Protein AF-A0A0F9FYT5-F1 (afdb_monomer_lite)

Foldseek 3Di:
DDDDPQDALVVVVVCVVVVNDDQDPPLVVLVVVLVVQVVVQDPPDDPLLNCLLSCLSVLVVLCVVVVHDDDDDPPPDDDDDDQDPSLLVSLVVVCPDPQHVALQSSQVVCQVDVSNCVSSVHPHGDHRVSSVVSDVVCDPVNVVSSLVSSVVVCVSSSVADDPRPPPSDPCDVVVVVVVVCVVPPFDFPLVLLLVLLVQQDLVQLLVQWPDDPPPDDDQPDGPQLLLLLVCQCPLLPPPDSQSSQVSCVVPVSSSVSSPNNPDGDDPVSSVVVCVRGDHPCVSCVVRVVSSVVVQVPDPPADPVCSNCSGRDDD

pLDDT: mean 78.76, std 16.84, range [28.2, 95.38]

Structure (mmCIF, N/CA/C/O backbone):
data_AF-A0A0F9FYT5-F1
#
_entry.id   AF-A0A0F9FYT5-F1
#
loop_
_atom_site.group_PDB
_atom_site.id
_atom_site.type_symbol
_atom_site.label_atom_id
_atom_site.label_alt_id
_atom_site.label_comp_id
_atom_site.label_asym_id
_atom_site.label_entity_id
_atom_site.label_seq_id
_atom_site.pdbx_PDB_ins_code
_atom_site.Cartn_x
_atom_site.Cartn_y
_atom_site.Cartn_z
_atom_site.occupancy
_atom_site.B_iso_or_equiv
_atom_site.auth_seq_id
_atom_site.auth_comp_id
_atom_site.auth_asym_id
_atom_site.auth_atom_id
_atom_site.pdbx_PDB_model_num
ATOM 1 N N . MET A 1 1 ? -4.799 -11.984 35.864 1.00 32.03 1 MET A N 1
ATOM 2 C CA . MET A 1 1 ? -5.671 -10.997 35.195 1.00 32.03 1 MET A CA 1
ATOM 3 C C . MET A 1 1 ? -6.868 -11.774 34.669 1.00 32.03 1 MET A C 1
ATOM 5 O O . MET A 1 1 ? -6.659 -12.886 34.208 1.00 32.03 1 MET A O 1
ATOM 9 N N . ILE A 1 2 ? -8.087 -11.304 34.930 1.00 28.20 2 ILE A N 1
ATOM 10 C CA . ILE A 1 2 ? -9.324 -12.103 34.874 1.00 28.20 2 ILE A CA 1
ATOM 11 C C . ILE A 1 2 ? -9.550 -12.642 33.453 1.00 28.20 2 ILE A C 1
ATOM 13 O O . ILE A 1 2 ? -9.665 -11.862 32.515 1.00 28.20 2 ILE A O 1
ATOM 17 N N . TYR A 1 3 ? -9.599 -13.971 33.330 1.00 33.22 3 TYR A N 1
ATOM 18 C CA . TYR A 1 3 ? -9.981 -14.703 32.125 1.00 33.22 3 TYR A CA 1
ATOM 19 C C . TYR A 1 3 ? -11.452 -14.395 31.807 1.00 33.22 3 TYR A C 1
ATOM 21 O O . TYR A 1 3 ? -12.350 -14.972 32.418 1.00 33.22 3 TYR A O 1
ATOM 29 N N . GLN A 1 4 ? -11.710 -13.456 30.897 1.00 40.94 4 GLN A N 1
ATOM 30 C CA . GLN A 1 4 ? -13.006 -13.369 30.227 1.00 40.94 4 GLN A CA 1
ATOM 31 C C . GLN A 1 4 ? -13.009 -14.412 29.108 1.00 40.94 4 GLN A C 1
ATOM 33 O O . GLN A 1 4 ? -12.129 -14.400 28.253 1.00 40.94 4 GLN A O 1
ATOM 38 N N . GLU A 1 5 ? -13.973 -15.333 29.134 1.00 41.84 5 GLU A N 1
ATOM 39 C CA . GLU A 1 5 ? -14.222 -16.252 28.023 1.00 41.84 5 GLU A CA 1
ATOM 40 C C . GLU A 1 5 ? -14.399 -15.438 26.730 1.00 41.84 5 GLU A C 1
ATOM 42 O O . GLU A 1 5 ? -15.299 -14.602 26.617 1.00 41.84 5 GLU A O 1
ATOM 47 N N . PHE A 1 6 ? -13.475 -15.640 25.788 1.00 48.69 6 PHE A N 1
ATOM 48 C CA . PHE A 1 6 ? -13.339 -14.856 24.564 1.00 48.69 6 PHE A CA 1
ATOM 49 C C . PHE A 1 6 ? -14.555 -15.041 23.653 1.00 48.69 6 PHE A C 1
ATOM 51 O O . PHE A 1 6 ? -14.792 -16.123 23.111 1.00 48.69 6 PHE A O 1
ATOM 58 N N . LEU A 1 7 ? -15.317 -13.967 23.458 1.00 49.66 7 LEU A N 1
ATOM 59 C CA . LEU A 1 7 ? -16.492 -13.944 22.592 1.00 49.66 7 LEU A CA 1
ATOM 60 C C . LEU A 1 7 ? -16.149 -13.255 21.261 1.00 49.66 7 LEU A C 1
ATOM 62 O O . LEU A 1 7 ? -15.438 -12.251 21.273 1.00 49.66 7 LEU A O 1
ATOM 66 N N . PRO A 1 8 ? -16.646 -13.755 20.113 1.00 56.59 8 PRO A N 1
ATOM 67 C CA . PRO A 1 8 ? -16.508 -13.074 18.822 1.00 56.59 8 PRO A CA 1
ATOM 68 C C . PRO A 1 8 ? -17.034 -11.630 18.879 1.00 56.59 8 PRO A C 1
ATOM 70 O O . PRO A 1 8 ? -18.013 -11.387 19.579 1.00 56.59 8 PRO A O 1
ATOM 73 N N . TYR A 1 9 ? -16.456 -10.697 18.110 1.00 57.28 9 TYR A N 1
ATOM 74 C CA . TYR A 1 9 ? -16.830 -9.266 18.120 1.00 57.28 9 TYR A CA 1
ATOM 75 C C . TYR A 1 9 ? -18.345 -9.007 18.014 1.00 57.28 9 TYR A C 1
ATOM 77 O O . TYR A 1 9 ? -18.889 -8.220 18.787 1.00 57.28 9 TYR A O 1
ATOM 85 N N . ASP A 1 10 ? -19.049 -9.718 17.1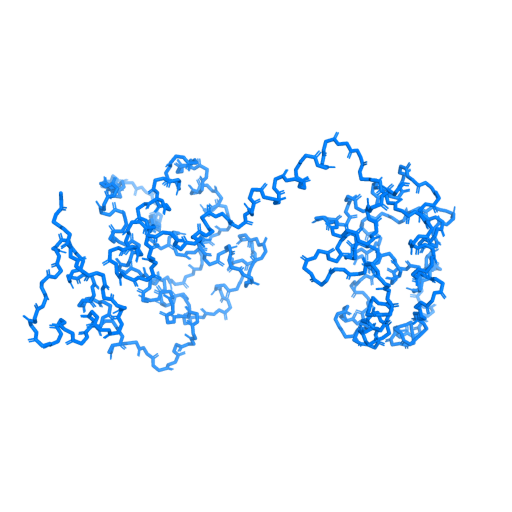28 1.00 56.25 10 ASP A N 1
ATOM 86 C CA . ASP A 1 10 ? -20.506 -9.584 16.984 1.00 56.25 10 ASP A CA 1
ATOM 87 C C . ASP A 1 10 ? -21.262 -10.058 18.241 1.00 56.25 10 ASP A C 1
ATOM 89 O O . ASP A 1 10 ? -22.258 -9.460 18.641 1.00 56.25 10 ASP A O 1
ATOM 93 N N . SER A 1 11 ? -20.749 -11.087 18.923 1.00 58.72 11 SER A N 1
ATOM 94 C CA . SER A 1 11 ? -21.291 -11.568 20.198 1.00 58.72 11 SER A CA 1
ATOM 95 C C . SER A 1 11 ? -20.934 -10.645 21.368 1.00 58.72 11 SER A C 1
ATOM 97 O O . SER A 1 11 ? -21.731 -10.517 22.294 1.00 58.72 11 SER A O 1
ATOM 99 N N . LEU A 1 12 ? -19.772 -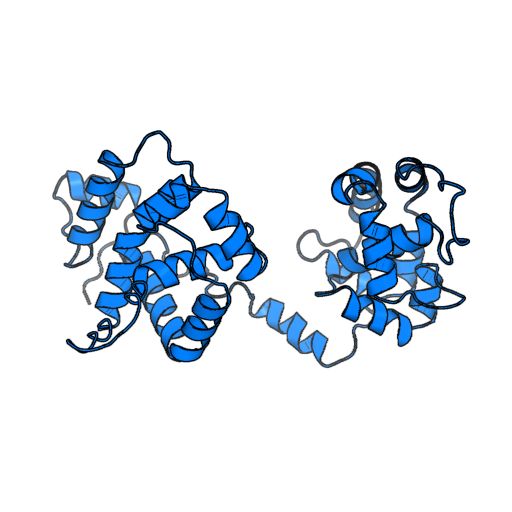9.988 21.324 1.00 60.41 12 LEU A N 1
ATOM 100 C CA . LEU A 1 12 ? -19.370 -8.937 22.261 1.00 60.41 12 LEU A CA 1
ATOM 101 C C . LEU A 1 12 ? -20.301 -7.727 22.153 1.00 60.41 12 LEU A C 1
ATOM 103 O O . LEU A 1 12 ? -20.812 -7.267 23.170 1.00 60.41 12 LEU A O 1
ATOM 107 N N . LEU A 1 13 ? -20.568 -7.253 20.932 1.00 60.28 13 LEU A N 1
ATOM 108 C CA . LEU A 1 13 ? -21.503 -6.155 20.681 1.00 60.28 13 LEU A CA 1
ATOM 109 C C . LEU A 1 13 ? -22.916 -6.493 21.163 1.00 60.28 13 LEU A C 1
ATOM 111 O O . LEU A 1 13 ? -23.514 -5.695 21.879 1.00 60.28 13 LEU A O 1
ATOM 115 N N . GLN A 1 14 ? -23.419 -7.686 20.836 1.00 62.53 14 GLN A N 1
ATOM 116 C CA . GLN A 1 14 ? -24.746 -8.122 21.269 1.00 62.53 14 GLN A CA 1
ATOM 117 C C . GLN A 1 14 ? -24.852 -8.202 22.803 1.00 62.53 14 GLN A C 1
ATOM 119 O O . GLN A 1 14 ? -25.782 -7.658 23.392 1.00 62.53 14 GLN A O 1
ATOM 124 N N . LYS A 1 15 ? -23.853 -8.786 23.473 1.00 61.19 15 LYS A N 1
ATOM 125 C CA . LYS A 1 15 ? -23.829 -8.882 24.941 1.00 61.19 15 LYS A CA 1
ATOM 126 C C . LYS A 1 15 ? -23.596 -7.543 25.643 1.00 61.19 15 LYS A C 1
ATOM 128 O O . LYS A 1 15 ? -24.042 -7.368 26.774 1.00 61.19 15 LYS A O 1
ATOM 133 N N . MET A 1 16 ? -22.919 -6.590 24.999 1.00 59.94 16 MET A N 1
ATOM 134 C CA . MET A 1 16 ? -22.846 -5.206 25.481 1.00 59.94 16 MET A CA 1
ATOM 135 C C . MET A 1 16 ? -24.208 -4.511 25.386 1.00 59.94 16 MET A C 1
ATOM 137 O O . MET A 1 16 ? -24.617 -3.856 26.340 1.00 59.94 16 MET A O 1
ATOM 141 N N . GLU A 1 17 ? -24.926 -4.667 24.268 1.00 62.72 17 GLU A N 1
ATOM 142 C CA . GLU A 1 17 ? -26.283 -4.123 24.100 1.00 62.72 17 GLU A CA 1
ATOM 143 C C . GLU A 1 17 ? -27.275 -4.724 25.115 1.00 62.72 17 GLU A C 1
ATOM 145 O O . GLU A 1 17 ? -28.165 -4.024 25.602 1.00 62.72 17 GLU A O 1
ATOM 150 N N . GLU A 1 18 ? -27.074 -5.987 25.499 1.00 67.00 18 GLU A N 1
ATOM 151 C CA . GLU A 1 18 ? -27.853 -6.710 26.513 1.00 67.00 18 GLU A CA 1
ATOM 152 C C . GLU A 1 18 ? -27.396 -6.424 27.972 1.00 67.00 18 GLU A C 1
ATOM 154 O O . GLU A 1 18 ? -28.018 -6.907 28.917 1.00 67.00 18 GLU A O 1
ATOM 159 N N . ASN A 1 19 ? -26.368 -5.581 28.192 1.00 58.69 19 ASN A N 1
ATOM 160 C CA . ASN A 1 19 ? -25.713 -5.293 29.490 1.00 58.69 19 ASN A CA 1
ATOM 161 C C . ASN A 1 19 ? -25.094 -6.517 30.209 1.00 58.69 19 ASN A C 1
ATOM 163 O O . ASN A 1 19 ? -24.828 -6.462 31.413 1.00 58.69 19 ASN A O 1
ATOM 167 N N . GLU A 1 20 ? -24.838 -7.615 29.500 1.00 51.06 20 GLU A N 1
ATOM 168 C CA . GLU A 1 20 ? -24.316 -8.861 30.077 1.00 51.06 20 GLU A CA 1
ATOM 169 C C . GLU A 1 20 ? -22.792 -8.838 30.291 1.00 51.06 20 GLU A C 1
ATOM 171 O O . GLU A 1 20 ? -22.263 -9.609 31.094 1.00 51.06 20 GLU A O 1
ATOM 176 N N . ILE A 1 21 ? -22.067 -7.941 29.608 1.00 54.00 21 ILE A N 1
ATOM 177 C CA . ILE A 1 21 ? -20.611 -7.769 29.734 1.00 54.00 21 ILE A CA 1
ATOM 178 C C . ILE A 1 21 ? -20.271 -6.279 29.827 1.00 54.00 21 ILE A C 1
ATOM 180 O O . ILE A 1 21 ? -20.669 -5.491 28.974 1.00 54.00 21 ILE A O 1
ATOM 184 N N . LYS A 1 22 ? -19.470 -5.898 30.831 1.00 58.56 22 LYS A N 1
ATOM 185 C CA . LYS A 1 22 ? -18.826 -4.577 30.905 1.00 58.56 22 LYS A CA 1
ATOM 186 C C . LYS A 1 22 ? -17.394 -4.687 30.399 1.00 58.56 22 LYS A C 1
ATOM 188 O O . LYS A 1 22 ? -16.566 -5.333 31.044 1.00 58.56 22 LYS A O 1
ATOM 193 N N . LEU A 1 23 ? -17.100 -4.067 29.258 1.00 63.72 23 LEU A N 1
ATOM 194 C CA . LEU A 1 23 ? -15.715 -3.871 28.831 1.00 63.72 23 LEU A CA 1
ATOM 195 C C . LEU A 1 23 ? -15.034 -2.856 29.761 1.00 63.72 23 LEU A C 1
ATOM 197 O O . LEU A 1 23 ? -15.682 -1.914 30.218 1.00 63.72 23 LEU A O 1
ATOM 201 N N . PRO A 1 24 ? -13.734 -3.006 30.054 1.00 70.69 24 PRO A N 1
ATOM 202 C CA . PRO A 1 24 ? -13.039 -2.036 30.884 1.00 70.69 24 PRO A CA 1
ATOM 203 C C . PRO A 1 24 ? -12.956 -0.679 30.173 1.00 70.69 24 PRO A C 1
ATOM 205 O O . PRO A 1 24 ? -12.737 -0.596 28.962 1.00 70.69 24 PRO A O 1
ATOM 208 N N . PHE A 1 25 ? -13.076 0.412 30.932 1.00 69.25 25 PHE A N 1
ATOM 209 C CA . PHE A 1 25 ? -12.655 1.726 30.447 1.00 69.25 25 PHE A CA 1
ATOM 210 C C . PHE A 1 25 ? -11.159 1.660 30.090 1.00 69.25 25 PHE A C 1
ATOM 212 O O . PHE A 1 25 ? -10.392 1.127 30.897 1.00 69.25 25 PHE A O 1
ATOM 219 N N . PRO A 1 26 ? -10.713 2.190 28.933 1.00 78.31 26 PRO A N 1
ATOM 220 C CA . PRO A 1 26 ? -11.422 3.058 27.969 1.00 78.31 26 PRO A CA 1
ATOM 221 C C . PRO A 1 26 ? -12.058 2.374 26.728 1.00 78.31 26 PRO A C 1
ATOM 223 O O . PRO A 1 26 ? -12.467 3.073 25.792 1.00 78.31 26 PRO A O 1
ATOM 226 N N . LEU A 1 27 ? -12.163 1.041 26.675 1.00 78.00 27 LEU A N 1
ATOM 227 C CA . LEU A 1 27 ? -12.676 0.312 25.498 1.00 78.00 27 LEU A CA 1
ATOM 228 C C . LEU A 1 27 ? -14.159 0.596 25.228 1.00 78.00 27 LEU A C 1
ATOM 230 O O . LEU A 1 27 ? -14.524 0.938 24.102 1.00 78.00 27 LEU A O 1
ATOM 234 N N . GLU A 1 28 ? -14.996 0.521 26.266 1.00 78.56 28 GLU A N 1
ATOM 235 C CA . GLU A 1 28 ? -16.442 0.785 26.181 1.00 78.56 28 GLU A CA 1
ATOM 236 C C . GLU A 1 28 ? -16.726 2.181 25.601 1.00 78.56 28 GLU A C 1
ATOM 238 O O . GLU A 1 28 ? -17.451 2.332 24.617 1.00 78.56 28 GLU A O 1
ATOM 243 N N . TYR A 1 29 ? -16.043 3.200 26.132 1.00 83.31 29 TYR A N 1
ATOM 244 C CA . TYR A 1 29 ? -16.144 4.581 25.655 1.00 83.31 29 TYR A CA 1
ATOM 245 C C . TYR A 1 29 ? -15.744 4.730 24.178 1.00 83.31 29 TYR A C 1
ATOM 247 O O . TYR A 1 29 ? -16.338 5.512 23.429 1.00 83.31 29 TYR A O 1
ATOM 255 N N . THR A 1 30 ? -14.746 3.966 23.734 1.00 85.69 30 THR A N 1
ATOM 256 C CA . THR A 1 30 ? -14.274 4.002 22.347 1.00 85.69 30 THR A CA 1
ATOM 257 C C . THR A 1 30 ? -15.301 3.394 21.394 1.00 85.69 30 THR A C 1
ATOM 259 O O . THR A 1 30 ? -15.592 4.000 20.360 1.00 85.69 30 THR A O 1
ATOM 262 N N . ILE A 1 31 ? -15.919 2.264 21.757 1.00 83.94 31 ILE A N 1
ATOM 263 C CA . ILE A 1 31 ? -17.009 1.651 20.977 1.00 83.94 31 ILE A CA 1
ATOM 264 C C . ILE A 1 31 ? -18.199 2.604 20.874 1.00 83.94 31 ILE A C 1
ATOM 266 O O . ILE A 1 31 ? -18.696 2.855 19.773 1.00 83.94 31 ILE A O 1
ATOM 270 N N . GLU A 1 32 ? -18.620 3.204 21.990 1.00 85.62 32 GLU A N 1
ATOM 271 C CA . GLU A 1 32 ? -19.708 4.181 21.972 1.00 85.62 32 GLU A CA 1
ATOM 272 C C . GLU A 1 32 ? -19.421 5.347 21.020 1.00 85.62 32 GLU A C 1
ATOM 274 O O . GLU A 1 32 ? -20.313 5.816 20.306 1.00 85.62 32 GLU A O 1
ATOM 279 N N . ASN A 1 33 ? -18.182 5.844 21.006 1.00 87.38 33 ASN A N 1
ATOM 280 C CA . ASN A 1 33 ? -17.780 6.922 20.109 1.00 87.38 33 ASN A CA 1
ATOM 281 C C . ASN A 1 33 ? -17.804 6.489 18.644 1.00 87.38 33 ASN A C 1
ATOM 283 O O . ASN A 1 33 ? -18.285 7.251 17.802 1.00 87.38 33 ASN A O 1
ATOM 287 N N . ILE A 1 34 ? -17.348 5.274 18.336 1.00 89.00 34 ILE A N 1
ATOM 288 C CA . ILE A 1 34 ? -17.423 4.700 16.987 1.00 89.00 34 ILE A CA 1
ATOM 289 C C . ILE A 1 34 ? -18.886 4.622 16.530 1.00 89.00 34 ILE A C 1
ATOM 291 O O . ILE A 1 34 ? -19.209 5.115 15.447 1.00 89.00 34 ILE A O 1
ATOM 295 N N . GLU A 1 35 ? -19.797 4.115 17.363 1.00 88.75 35 GLU A N 1
ATOM 296 C CA . GLU A 1 35 ? -21.226 4.022 17.033 1.00 88.75 35 GLU A CA 1
ATOM 297 C C . GLU A 1 35 ? -21.896 5.402 16.895 1.00 88.75 35 GLU A C 1
ATOM 299 O O . GLU A 1 35 ? -22.690 5.641 15.975 1.00 88.75 35 GLU A O 1
ATOM 304 N N . LYS A 1 36 ? -21.524 6.376 17.738 1.00 90.75 36 LYS A N 1
ATOM 305 C CA . LYS A 1 36 ? -21.960 7.779 17.597 1.00 90.75 36 LYS A CA 1
ATOM 306 C C . LYS A 1 36 ? -21.480 8.387 16.276 1.00 90.75 36 LYS A C 1
ATOM 308 O O . LYS A 1 36 ? -22.243 9.117 15.636 1.00 90.75 36 LYS A O 1
ATOM 313 N N . ILE A 1 37 ? -20.243 8.106 15.857 1.00 90.44 37 ILE A N 1
ATOM 314 C CA . ILE A 1 37 ? -19.692 8.578 14.580 1.00 90.44 37 ILE A CA 1
ATOM 315 C C . ILE A 1 37 ? -20.426 7.912 13.423 1.00 90.44 37 ILE A C 1
ATOM 317 O O . ILE A 1 37 ? -20.916 8.625 12.553 1.00 90.44 37 ILE A O 1
ATOM 321 N N . LYS A 1 38 ? -20.579 6.584 13.438 1.00 90.31 38 LYS A N 1
ATOM 322 C CA . LYS A 1 38 ? -21.260 5.788 12.404 1.00 90.31 38 LYS A CA 1
ATOM 323 C C . LYS A 1 38 ? -22.645 6.340 12.060 1.00 90.31 38 LYS A C 1
ATOM 325 O O . LYS A 1 38 ? -22.957 6.505 10.882 1.00 90.31 38 LYS A O 1
ATOM 330 N N . LYS A 1 39 ? -23.427 6.743 13.071 1.00 91.50 39 LYS A N 1
ATOM 331 C CA . LYS A 1 39 ? -24.753 7.381 12.909 1.00 91.50 39 LYS A CA 1
ATOM 332 C C . LYS A 1 39 ? -24.705 8.768 12.247 1.00 91.50 39 LYS A C 1
ATOM 334 O O . LYS A 1 39 ? -25.700 9.208 11.676 1.00 91.50 39 LYS A O 1
ATOM 339 N N . LYS A 1 40 ? -23.570 9.469 12.322 1.00 92.00 40 LYS A N 1
ATOM 340 C CA . LYS A 1 40 ? -23.360 10.836 11.807 1.00 92.00 40 LYS A CA 1
ATOM 341 C C . LYS A 1 40 ? -22.528 10.892 10.521 1.00 92.00 40 LYS A C 1
ATOM 343 O O . LYS A 1 40 ? -22.341 11.982 9.975 1.00 92.00 40 LYS A O 1
ATOM 348 N N . ILE A 1 41 ? -22.018 9.760 10.030 1.00 90.75 41 ILE A N 1
ATOM 349 C CA . ILE A 1 41 ? -21.222 9.714 8.798 1.00 90.75 41 ILE A CA 1
ATOM 350 C C . ILE A 1 41 ? -22.075 10.184 7.606 1.00 90.75 41 ILE A C 1
ATOM 352 O O . ILE A 1 41 ? -23.165 9.653 7.375 1.00 90.75 41 ILE A O 1
ATOM 356 N N . PRO A 1 42 ? -21.590 11.143 6.795 1.00 92.56 42 PRO A N 1
ATOM 357 C CA . PRO A 1 42 ? -22.299 11.569 5.595 1.00 92.56 42 PRO A CA 1
ATOM 358 C C . PRO A 1 42 ? -22.477 10.424 4.592 1.00 92.56 42 PRO A C 1
ATOM 360 O O . PRO A 1 42 ? -21.529 9.702 4.288 1.00 92.56 42 PRO A O 1
ATOM 363 N N . LYS A 1 43 ? -23.660 10.322 3.971 1.00 90.88 43 LYS A N 1
ATOM 364 C CA . LYS A 1 43 ? -23.923 9.333 2.904 1.00 90.88 43 LYS A CA 1
ATOM 365 C C . LYS A 1 43 ? -22.962 9.454 1.715 1.00 90.88 43 LYS A C 1
ATOM 367 O O . LYS A 1 43 ? -22.723 8.467 1.033 1.00 90.88 43 LYS A O 1
ATOM 372 N N . SER A 1 44 ? -22.401 10.645 1.491 1.00 91.94 44 SER A N 1
ATOM 373 C CA . SER A 1 44 ? -21.419 10.918 0.437 1.00 91.94 44 SER A CA 1
ATOM 374 C C . SER A 1 44 ? -20.033 10.319 0.699 1.00 91.94 44 SER A C 1
ATOM 376 O O . SER A 1 44 ? -19.174 10.405 -0.175 1.00 91.94 44 SER A O 1
ATOM 378 N N . TYR A 1 45 ? -19.773 9.777 1.893 1.00 93.56 45 TYR A N 1
ATOM 379 C CA . TYR A 1 45 ? -18.495 9.143 2.203 1.00 93.56 45 TYR A CA 1
ATOM 380 C C . TYR A 1 45 ? -18.434 7.759 1.562 1.00 93.56 45 TYR A C 1
ATOM 382 O O . TYR A 1 45 ? -19.251 6.885 1.872 1.00 93.56 45 TYR A O 1
ATOM 390 N N . ASP A 1 46 ? -17.430 7.576 0.706 1.00 90.44 46 ASP A N 1
ATOM 391 C CA . ASP A 1 46 ? -17.010 6.265 0.221 1.00 90.44 46 ASP A CA 1
ATOM 392 C C . ASP A 1 46 ? -16.359 5.436 1.342 1.00 90.44 46 ASP A C 1
ATOM 394 O O . ASP A 1 46 ? -16.192 5.894 2.477 1.00 90.44 46 ASP A O 1
ATOM 398 N N . ASN A 1 47 ? -15.990 4.195 1.025 1.00 88.88 47 ASN A N 1
ATOM 399 C CA . ASN A 1 47 ? -15.431 3.262 2.002 1.00 88.88 47 ASN A CA 1
ATOM 400 C C . ASN A 1 47 ? -14.156 3.798 2.667 1.00 88.88 47 ASN A C 1
ATOM 402 O O . ASN A 1 47 ? -13.988 3.630 3.870 1.00 88.88 47 ASN A O 1
ATOM 406 N N . ILE A 1 48 ? -13.294 4.501 1.929 1.00 89.62 48 ILE A N 1
ATOM 407 C CA . ILE A 1 48 ? -12.043 5.031 2.481 1.00 89.62 48 ILE A CA 1
ATOM 408 C C . ILE A 1 48 ? -12.321 6.198 3.427 1.00 89.62 48 ILE A C 1
ATOM 410 O O . ILE A 1 48 ? -11.804 6.220 4.541 1.00 89.62 48 ILE A O 1
ATOM 414 N N . ALA A 1 49 ? -13.192 7.134 3.047 1.00 91.56 49 ALA A N 1
ATOM 415 C CA . ALA A 1 49 ? -13.617 8.219 3.929 1.00 91.56 49 ALA A CA 1
ATOM 416 C C . ALA A 1 49 ? -14.282 7.695 5.213 1.00 91.56 49 ALA A C 1
ATOM 418 O O . ALA A 1 49 ? -14.067 8.253 6.290 1.00 91.56 49 ALA A O 1
ATOM 419 N N . ARG A 1 50 ? -15.072 6.618 5.111 1.00 91.62 50 ARG A N 1
ATOM 420 C CA . ARG A 1 50 ? -15.682 5.943 6.267 1.00 91.62 50 ARG A CA 1
ATOM 421 C C . ARG A 1 50 ? -14.632 5.336 7.185 1.00 91.62 50 ARG A C 1
ATOM 423 O O . ARG A 1 50 ? -14.676 5.609 8.379 1.00 91.62 50 ARG A O 1
ATOM 430 N N . ILE A 1 51 ? -13.682 4.583 6.629 1.00 90.94 51 ILE A N 1
ATOM 431 C CA . ILE A 1 51 ? -12.573 3.992 7.387 1.00 90.94 51 ILE A CA 1
ATOM 432 C C . ILE A 1 51 ? -11.800 5.093 8.117 1.00 90.94 51 ILE A C 1
ATOM 434 O O . ILE A 1 51 ? -11.684 5.044 9.333 1.00 90.94 51 ILE A O 1
ATOM 438 N N . LEU A 1 52 ? -11.378 6.155 7.422 1.00 93.00 52 LEU A N 1
ATOM 439 C CA . LEU A 1 52 ? -10.638 7.265 8.038 1.00 93.00 52 LEU A CA 1
ATOM 440 C C . LEU A 1 52 ? -11.403 7.930 9.196 1.00 93.00 52 LEU A C 1
ATOM 442 O O . LEU A 1 52 ? -10.790 8.323 10.189 1.00 93.00 52 LEU A O 1
ATOM 446 N N . ALA A 1 53 ? -12.728 8.060 9.082 1.00 94.00 53 ALA A N 1
ATOM 447 C CA . ALA A 1 53 ? -13.562 8.626 10.139 1.00 94.00 53 ALA A CA 1
ATOM 448 C C . ALA A 1 53 ? -13.714 7.680 11.343 1.00 94.00 53 ALA A C 1
ATOM 450 O O . ALA A 1 53 ? -13.633 8.134 12.483 1.00 94.00 53 ALA A O 1
ATOM 451 N N . LEU A 1 54 ? -13.920 6.382 11.097 1.00 92.44 54 LEU A N 1
ATOM 452 C CA . LEU A 1 54 ? -14.141 5.369 12.136 1.00 92.44 54 LEU A CA 1
ATOM 453 C C . LEU A 1 54 ? -12.847 4.920 12.823 1.00 92.44 54 LEU A C 1
ATOM 455 O O . LEU A 1 54 ? -12.885 4.527 13.982 1.00 92.44 54 LEU A O 1
ATOM 459 N N . SER A 1 55 ? -11.699 5.019 12.152 1.00 92.06 55 SER A N 1
ATOM 460 C CA . SER A 1 55 ? -10.397 4.699 12.742 1.00 92.06 55 SER A CA 1
ATOM 461 C C . SER A 1 55 ? -9.907 5.769 13.717 1.00 92.06 55 SER A C 1
ATOM 463 O O . SER A 1 55 ? -9.048 5.485 14.543 1.00 92.06 55 SER A O 1
ATOM 465 N N . ARG A 1 56 ? -10.427 7.003 13.657 1.00 94.06 56 ARG A N 1
ATOM 466 C CA . ARG A 1 56 ? -9.956 8.110 14.504 1.00 94.06 56 ARG A CA 1
ATOM 467 C C . ARG A 1 56 ? -10.044 7.808 16.016 1.00 94.06 56 ARG A C 1
ATOM 469 O O . ARG A 1 56 ? -9.004 7.946 16.656 1.00 94.06 56 ARG A O 1
ATOM 476 N N . PRO A 1 57 ? -11.184 7.352 16.578 1.00 92.44 57 PRO A N 1
ATOM 477 C CA . PRO A 1 57 ? -11.264 6.959 17.990 1.00 92.44 57 PRO A CA 1
ATOM 478 C C . PRO A 1 57 ? -10.290 5.841 18.372 1.00 92.44 57 PRO A C 1
ATOM 480 O O . PRO A 1 57 ? -9.776 5.830 19.482 1.00 92.44 57 PRO A O 1
ATOM 483 N N . VAL A 1 58 ? -10.004 4.919 17.447 1.00 92.12 58 VAL A N 1
ATOM 484 C CA . VAL A 1 58 ? -9.040 3.835 17.680 1.00 92.12 58 VAL A CA 1
ATOM 485 C C . VAL A 1 58 ? -7.625 4.399 17.792 1.00 92.12 58 VAL A C 1
ATOM 487 O O . VAL A 1 58 ? -6.907 4.070 18.727 1.00 92.12 58 VAL A O 1
ATOM 490 N N . VAL A 1 59 ? -7.228 5.302 16.888 1.00 94.25 59 VAL A N 1
ATOM 491 C CA . VAL A 1 59 ? -5.919 5.972 16.970 1.00 94.25 59 VAL A CA 1
ATOM 492 C C . VAL A 1 59 ? -5.800 6.802 18.250 1.00 94.25 59 VAL A C 1
ATOM 494 O O . VAL A 1 59 ? -4.748 6.789 18.881 1.00 94.25 59 VAL A O 1
ATOM 497 N N . GLU A 1 60 ? -6.862 7.510 18.636 1.00 93.31 60 GLU A N 1
ATOM 498 C CA . GLU A 1 60 ? -6.924 8.261 19.896 1.00 93.31 60 GLU A CA 1
ATOM 499 C C . GLU A 1 60 ? -6.712 7.348 21.106 1.00 93.31 60 GLU A C 1
ATOM 501 O O . GLU A 1 60 ? -5.909 7.670 21.979 1.00 93.31 60 GLU A O 1
ATOM 506 N N . LEU A 1 61 ? -7.365 6.186 21.118 1.00 92.62 61 LEU A N 1
ATOM 507 C CA . LEU A 1 61 ? -7.207 5.195 22.171 1.00 92.62 61 LEU A CA 1
ATOM 508 C C . LEU A 1 61 ? -5.783 4.623 22.227 1.00 92.62 61 LEU A C 1
ATOM 510 O O . LEU A 1 61 ? -5.206 4.553 23.307 1.00 92.62 61 LEU A O 1
ATOM 514 N N . VAL A 1 62 ? -5.193 4.254 21.087 1.00 93.50 62 VAL A N 1
ATOM 515 C CA . VAL A 1 62 ? -3.809 3.749 21.051 1.00 93.50 62 VAL A CA 1
ATOM 516 C C . VAL A 1 62 ? -2.845 4.786 21.625 1.00 93.50 62 VAL A C 1
ATOM 518 O O . VAL A 1 62 ? -2.028 4.460 22.480 1.00 93.50 62 VAL A O 1
ATOM 521 N N . LEU A 1 63 ? -2.964 6.050 21.209 1.00 93.88 63 LEU A N 1
ATOM 522 C CA . LEU A 1 63 ? -2.113 7.121 21.733 1.00 93.88 63 LEU A CA 1
ATOM 523 C C . LEU A 1 63 ? -2.326 7.347 23.232 1.00 93.88 63 LEU A C 1
ATOM 525 O O . LEU A 1 63 ? -1.355 7.573 23.947 1.00 93.88 63 LEU A O 1
ATOM 529 N N . PHE A 1 64 ? -3.565 7.242 23.714 1.00 91.81 64 PHE A N 1
ATOM 530 C CA . PHE A 1 64 ? -3.865 7.303 25.143 1.00 91.81 64 PHE A CA 1
ATOM 531 C C . PHE A 1 64 ? -3.190 6.161 25.919 1.00 91.81 64 PHE A C 1
ATOM 533 O O . PHE A 1 64 ? -2.572 6.411 26.949 1.00 91.81 64 PHE A O 1
ATOM 540 N N . LEU A 1 65 ? -3.244 4.925 25.410 1.00 90.38 65 LEU A N 1
ATOM 541 C CA . LEU A 1 65 ? -2.587 3.765 26.030 1.00 90.38 65 LEU A CA 1
ATOM 542 C C . LEU A 1 65 ? -1.057 3.861 26.022 1.00 90.38 65 LEU A C 1
ATOM 544 O O . LEU A 1 65 ? -0.399 3.315 26.901 1.00 90.38 65 LEU A O 1
ATOM 548 N N . MET A 1 66 ? -0.494 4.580 25.054 1.00 93.00 66 MET A N 1
ATOM 549 C CA . MET A 1 66 ? 0.934 4.896 25.007 1.00 93.00 66 MET A CA 1
ATOM 550 C C . MET A 1 66 ? 1.338 6.063 25.924 1.00 93.00 66 MET A C 1
ATOM 552 O O . MET A 1 66 ? 2.507 6.444 25.906 1.00 93.00 66 MET A O 1
ATOM 556 N N . ASP A 1 67 ? 0.397 6.673 26.658 1.00 90.94 67 ASP A N 1
ATOM 557 C CA . ASP A 1 67 ? 0.595 7.935 27.392 1.00 90.94 67 ASP A CA 1
ATOM 558 C C . ASP A 1 67 ? 1.175 9.052 26.496 1.00 90.94 67 ASP A C 1
ATOM 560 O O . ASP A 1 67 ? 1.997 9.879 26.897 1.00 90.94 67 ASP A O 1
ATOM 564 N N . TYR A 1 68 ? 0.777 9.058 25.218 1.00 91.88 68 TYR A N 1
ATOM 565 C CA . TYR A 1 68 ? 1.246 10.041 24.255 1.00 91.88 68 TYR A CA 1
ATOM 566 C C . TYR A 1 68 ? 0.449 11.340 24.371 1.00 91.88 68 TYR A C 1
ATOM 568 O O . TYR A 1 68 ? -0.745 11.394 24.063 1.00 91.88 68 TYR A O 1
ATOM 576 N N . HIS A 1 69 ? 1.155 12.421 24.698 1.00 86.88 69 HIS A N 1
ATOM 577 C CA . HIS A 1 69 ? 0.605 13.774 24.729 1.00 86.88 69 HIS A CA 1
ATOM 578 C C . HIS A 1 69 ? 1.112 14.587 23.539 1.00 86.88 69 HIS A C 1
ATOM 580 O O . HIS A 1 69 ? 2.314 14.654 23.268 1.00 86.88 69 HIS A O 1
ATOM 586 N N . GLU A 1 70 ? 0.191 15.224 22.812 1.00 85.56 70 GLU A N 1
ATOM 587 C CA . GLU A 1 70 ? 0.560 16.111 21.708 1.00 85.56 70 GLU A CA 1
ATOM 588 C C . GLU A 1 70 ? 1.369 17.298 22.263 1.00 85.56 70 GLU A C 1
ATOM 590 O O . GLU A 1 70 ? 0.920 17.946 23.211 1.00 85.56 70 GLU A O 1
ATOM 595 N N . PRO A 1 71 ? 2.535 17.633 21.680 1.00 80.94 71 PRO A N 1
ATOM 596 C CA . PRO A 1 71 ? 3.336 18.748 22.158 1.00 80.94 71 PRO A CA 1
ATOM 597 C C . PRO A 1 71 ? 2.540 20.052 22.128 1.00 80.94 71 PRO A C 1
ATOM 599 O O . PRO A 1 71 ? 2.065 20.479 21.067 1.00 80.94 71 PRO A O 1
ATOM 602 N N . GLU A 1 72 ? 2.438 20.716 23.279 1.00 78.19 72 GLU A N 1
ATOM 603 C CA . GLU A 1 72 ? 1.779 22.010 23.344 1.00 78.19 72 GLU A CA 1
ATOM 604 C C . GLU A 1 72 ? 2.516 23.029 22.480 1.00 78.19 72 GLU A C 1
ATOM 606 O O . GLU A 1 72 ? 3.743 23.187 22.503 1.00 78.19 72 GLU A O 1
ATOM 611 N N . ARG A 1 73 ? 1.736 23.750 21.681 1.00 74.25 73 ARG A N 1
ATOM 612 C CA . ARG A 1 73 ? 2.268 24.813 20.849 1.00 74.25 73 ARG A CA 1
ATOM 613 C C . ARG A 1 73 ? 2.542 26.038 21.735 1.00 74.25 73 ARG A C 1
ATOM 615 O O . ARG A 1 73 ? 1.607 26.518 22.369 1.00 74.25 73 ARG A O 1
ATOM 622 N N . PRO A 1 74 ? 3.758 26.624 21.715 1.00 76.25 74 PRO A N 1
ATOM 623 C CA . PRO A 1 74 ? 4.045 27.816 22.503 1.00 76.25 74 PRO A CA 1
ATOM 624 C C . PRO A 1 74 ? 3.069 28.950 22.149 1.00 76.25 74 PRO A C 1
ATOM 626 O O . PRO A 1 74 ? 2.857 29.177 20.945 1.00 76.25 74 PRO A O 1
ATOM 629 N N . PRO A 1 75 ? 2.545 29.707 23.135 1.00 71.38 75 PRO A N 1
ATOM 630 C CA . PRO A 1 75 ? 1.521 30.738 22.918 1.00 71.38 75 PRO A CA 1
ATOM 631 C C . PRO A 1 75 ? 1.895 31.763 21.838 1.00 71.38 75 PRO A C 1
ATOM 633 O O . PRO A 1 75 ? 1.048 32.221 21.078 1.00 71.38 75 PRO A O 1
ATOM 636 N N . ASN A 1 76 ? 3.192 32.062 21.711 1.00 78.00 76 ASN A N 1
ATOM 637 C CA . ASN A 1 76 ? 3.729 33.078 20.800 1.00 78.00 76 ASN A CA 1
ATOM 638 C C . ASN A 1 76 ? 4.356 32.508 19.518 1.00 78.00 76 ASN A C 1
ATOM 640 O O . ASN A 1 76 ? 5.037 33.221 18.776 1.00 78.00 76 ASN A O 1
ATOM 644 N N . SER A 1 77 ? 4.184 31.216 19.245 1.00 74.06 77 SER A N 1
ATOM 645 C CA . SER A 1 77 ? 4.789 30.604 18.063 1.00 74.06 77 SER A CA 1
ATOM 646 C C . SER A 1 77 ? 4.136 31.126 16.777 1.00 74.06 77 SER A C 1
ATOM 648 O O . SER A 1 77 ? 2.941 30.959 16.532 1.00 74.06 77 SER A O 1
ATOM 650 N N . ARG A 1 78 ? 4.933 31.741 15.900 1.00 66.81 78 ARG A N 1
ATOM 651 C CA . ARG A 1 78 ? 4.485 32.221 14.583 1.00 66.81 78 ARG A CA 1
ATOM 652 C C . ARG A 1 78 ? 4.464 31.058 13.583 1.00 66.81 78 ARG A C 1
ATOM 654 O O . ARG A 1 78 ? 5.415 30.288 13.518 1.00 66.81 78 ARG A O 1
ATOM 661 N N . GLY A 1 79 ? 3.386 30.918 12.807 1.00 67.00 79 GLY A N 1
ATOM 662 C CA . GLY A 1 79 ? 3.249 29.868 11.784 1.00 67.00 79 GLY A CA 1
ATOM 663 C C . GLY A 1 79 ? 1.864 29.222 11.731 1.00 67.00 79 GLY A C 1
ATOM 664 O O . GLY A 1 79 ? 0.991 29.507 12.556 1.00 67.00 79 GLY A O 1
ATOM 665 N N . ARG A 1 80 ? 1.646 28.334 10.756 1.00 66.62 80 ARG A N 1
ATOM 666 C CA . ARG A 1 80 ? 0.415 27.532 10.697 1.00 66.62 80 ARG A CA 1
ATOM 667 C C . ARG A 1 80 ? 0.392 26.527 11.858 1.00 66.62 80 ARG A C 1
ATOM 669 O O . ARG A 1 80 ? 1.452 25.988 12.171 1.00 66.62 80 ARG A O 1
ATOM 676 N N . PRO A 1 81 ? -0.775 26.276 12.483 1.00 71.69 81 PRO A N 1
ATOM 677 C CA . PRO A 1 81 ? -0.925 25.193 13.451 1.00 71.69 81 PRO A CA 1
ATOM 678 C C . PRO A 1 81 ? -0.379 23.885 12.895 1.00 71.69 81 PRO A C 1
ATOM 680 O O . PRO A 1 81 ? -0.546 23.598 11.706 1.00 71.69 81 PRO A O 1
ATOM 683 N N . GLY A 1 82 ? 0.297 23.126 13.759 1.00 78.62 82 GLY A N 1
ATOM 684 C CA . GLY A 1 82 ? 0.676 21.757 13.449 1.00 78.62 82 GLY A CA 1
ATOM 685 C C . GLY A 1 82 ? -0.567 20.942 13.100 1.00 78.62 82 GLY A C 1
ATOM 686 O O . GLY A 1 82 ? -1.669 21.234 13.562 1.00 78.62 82 GLY A O 1
ATOM 687 N N . ILE A 1 83 ? -0.394 19.945 12.239 1.00 89.38 83 ILE A N 1
ATOM 688 C CA . ILE A 1 83 ? -1.454 18.973 11.979 1.00 89.38 83 ILE A CA 1
ATOM 689 C C . ILE A 1 83 ? -1.437 17.984 13.151 1.00 89.38 83 ILE A C 1
ATOM 691 O O . ILE A 1 83 ? -0.343 17.513 13.468 1.00 89.38 83 ILE A O 1
ATOM 695 N N . PRO A 1 84 ? -2.593 17.664 13.766 1.00 91.94 84 PRO A N 1
ATOM 696 C CA . PRO A 1 84 ? -2.653 16.729 14.887 1.00 91.94 84 PRO A CA 1
ATOM 697 C C . PRO A 1 84 ? -2.016 15.380 14.549 1.00 91.94 84 PRO A C 1
ATOM 699 O O . PRO A 1 84 ? -2.208 14.869 13.439 1.00 91.94 84 PRO A O 1
ATOM 702 N N . THR A 1 85 ? -1.317 14.778 15.509 1.00 93.81 85 THR A N 1
ATOM 703 C CA . THR A 1 85 ? -0.623 13.494 15.350 1.00 93.81 85 THR A CA 1
ATOM 704 C C . THR A 1 85 ? -1.580 12.391 14.918 1.00 93.81 85 THR A C 1
ATOM 706 O O . THR A 1 85 ? -1.278 11.688 13.958 1.00 93.81 85 THR A O 1
ATOM 709 N N . ILE A 1 86 ? -2.786 12.334 15.490 1.00 94.88 86 ILE A N 1
ATOM 710 C CA . ILE A 1 86 ? -3.862 11.415 15.074 1.00 94.88 86 ILE A CA 1
ATOM 711 C C . ILE A 1 86 ? -4.115 11.496 13.563 1.00 94.88 86 ILE A C 1
ATOM 713 O O . ILE A 1 86 ? -4.155 10.487 12.863 1.00 94.88 86 ILE A O 1
ATOM 717 N N . THR A 1 87 ? -4.243 12.715 13.031 1.00 95.31 87 THR A N 1
ATOM 718 C CA . THR A 1 87 ? -4.486 12.930 11.601 1.00 95.31 87 THR A CA 1
ATOM 719 C C . THR A 1 87 ? -3.287 12.487 10.763 1.00 95.31 87 THR A C 1
ATOM 721 O O . THR A 1 87 ? -3.479 11.902 9.698 1.00 95.31 87 THR A O 1
ATOM 724 N N . ILE A 1 88 ? -2.052 12.741 11.212 1.00 94.69 88 ILE A N 1
ATOM 725 C CA . ILE A 1 88 ? -0.860 12.300 10.475 1.00 94.69 88 ILE A CA 1
ATOM 726 C C . ILE A 1 88 ? -0.714 10.772 10.517 1.00 94.69 88 ILE A C 1
ATOM 728 O O . ILE A 1 88 ? -0.356 10.200 9.491 1.00 94.69 88 ILE A O 1
ATOM 732 N N . ILE A 1 89 ? -1.043 10.108 11.629 1.00 94.62 89 ILE A N 1
ATOM 733 C CA . ILE A 1 89 ? -1.044 8.641 11.737 1.00 94.62 89 ILE A CA 1
ATOM 734 C C . ILE A 1 89 ? -2.054 8.034 10.766 1.00 94.62 89 ILE A C 1
ATOM 736 O O . ILE A 1 89 ? -1.683 7.163 9.991 1.00 94.62 89 ILE A O 1
ATOM 740 N N . LEU A 1 90 ? -3.290 8.541 10.709 1.00 94.69 90 LEU A N 1
ATOM 741 C CA . LEU A 1 90 ? -4.292 8.056 9.748 1.00 94.69 90 LEU A CA 1
ATOM 742 C C . LEU A 1 90 ? -3.811 8.189 8.294 1.00 94.69 90 LEU A C 1
ATOM 744 O O . LEU A 1 90 ? -4.003 7.288 7.480 1.00 94.69 90 LEU A O 1
ATOM 748 N N . ILE A 1 91 ? -3.141 9.296 7.965 1.00 93.62 91 ILE A N 1
ATOM 749 C CA . ILE A 1 91 ? -2.541 9.502 6.639 1.00 93.62 91 ILE A CA 1
ATOM 750 C C . ILE A 1 91 ? -1.352 8.560 6.417 1.00 93.62 91 ILE A C 1
ATOM 752 O O . ILE A 1 91 ? -1.157 8.072 5.304 1.00 93.62 91 ILE A O 1
ATOM 756 N N . HIS A 1 92 ? -0.558 8.302 7.456 1.00 90.12 92 HIS A N 1
ATOM 757 C CA . HIS A 1 92 ? 0.552 7.362 7.402 1.00 90.12 92 HIS A CA 1
ATOM 758 C C . HIS A 1 92 ? 0.050 5.942 7.135 1.00 90.12 92 HIS A C 1
ATOM 760 O O . HIS A 1 92 ? 0.513 5.329 6.180 1.00 90.12 92 HIS A O 1
ATOM 766 N N . LEU A 1 93 ? -0.957 5.474 7.871 1.00 86.94 93 LEU A N 1
ATOM 767 C CA . LEU A 1 93 ? -1.605 4.183 7.643 1.00 86.94 93 LEU A CA 1
ATOM 768 C C . LEU A 1 93 ? -2.183 4.102 6.226 1.00 86.94 93 LEU A C 1
ATOM 770 O O . LEU A 1 93 ? -1.877 3.162 5.501 1.00 86.94 93 LEU A O 1
ATOM 774 N N . LEU A 1 94 ? -2.903 5.136 5.768 1.00 87.00 94 LEU A N 1
ATOM 775 C CA . LEU A 1 94 ? -3.401 5.202 4.388 1.00 87.00 94 LEU A CA 1
ATOM 776 C C . LEU A 1 94 ? -2.266 5.076 3.360 1.00 87.00 94 LEU A C 1
ATOM 778 O O . LEU A 1 94 ? -2.425 4.399 2.347 1.00 87.00 94 LEU A O 1
ATOM 782 N N . SER A 1 95 ? -1.111 5.696 3.618 1.00 84.19 95 SER A N 1
ATOM 783 C CA . SER A 1 95 ? 0.056 5.617 2.731 1.00 84.19 95 SER A CA 1
ATOM 784 C C . SER A 1 95 ? 0.715 4.238 2.674 1.00 84.19 95 SER A C 1
ATOM 786 O O . SER A 1 95 ? 1.534 4.031 1.787 1.00 84.19 95 SER A O 1
ATOM 788 N N . GLN A 1 96 ? 0.406 3.345 3.621 1.00 77.25 96 GLN A N 1
ATOM 789 C CA . GLN A 1 96 ? 0.873 1.955 3.636 1.00 77.25 96 GLN A CA 1
ATOM 790 C C . GLN A 1 96 ? -0.153 0.984 3.027 1.00 77.25 96 GLN A C 1
ATOM 792 O O . GLN A 1 96 ? 0.135 -0.197 2.877 1.00 77.25 96 GLN A O 1
ATOM 797 N N . THR A 1 97 ? -1.346 1.458 2.656 1.00 71.44 97 THR A N 1
ATOM 798 C CA . THR A 1 97 ? -2.326 0.639 1.925 1.00 71.44 97 THR A CA 1
ATOM 799 C C . THR A 1 97 ? -2.003 0.589 0.427 1.00 71.44 97 THR A C 1
ATOM 801 O O . THR A 1 97 ? -1.367 1.500 -0.105 1.00 71.44 97 THR A O 1
ATOM 804 N N . PHE A 1 98 ? -2.547 -0.403 -0.291 1.00 57.16 98 PHE A N 1
ATOM 805 C CA . PHE A 1 98 ? -2.433 -0.559 -1.757 1.00 57.16 98 PHE A CA 1
ATOM 806 C C . PHE A 1 98 ? -2.912 0.649 -2.593 1.00 57.16 98 PHE A C 1
ATOM 808 O O . PHE A 1 98 ? -2.796 0.657 -3.814 1.00 57.16 98 PHE A O 1
ATOM 815 N N . ILE A 1 99 ? -3.471 1.678 -1.955 1.00 61.84 99 ILE A N 1
ATOM 816 C CA . ILE A 1 99 ? -3.963 2.901 -2.595 1.00 61.84 99 ILE A CA 1
ATOM 817 C C . ILE A 1 99 ? -2.800 3.844 -2.959 1.00 61.84 99 ILE A C 1
ATOM 819 O O . ILE A 1 99 ? -2.944 4.704 -3.832 1.00 61.84 99 ILE A O 1
ATOM 823 N N . SER A 1 100 ? -1.642 3.728 -2.300 1.00 63.84 100 SER A N 1
ATOM 824 C CA . SER A 1 100 ? -0.543 4.683 -2.445 1.00 63.84 100 SER A CA 1
ATOM 825 C C . SER A 1 100 ? 0.833 4.034 -2.306 1.00 63.84 100 SER A C 1
ATOM 827 O O . SER A 1 100 ? 1.166 3.531 -1.245 1.00 63.84 100 SER A O 1
ATOM 829 N N . ASP A 1 101 ? 1.710 4.253 -3.288 1.00 67.69 101 ASP A N 1
ATOM 830 C CA . ASP A 1 101 ? 3.084 3.727 -3.266 1.00 67.69 101 ASP A CA 1
ATOM 831 C C . ASP A 1 101 ? 4.091 4.696 -2.613 1.00 67.69 101 ASP A C 1
ATOM 833 O O . ASP A 1 101 ? 5.275 4.396 -2.457 1.00 67.69 101 ASP A O 1
ATOM 837 N N . SER A 1 102 ? 3.671 5.928 -2.287 1.00 77.56 102 SER A N 1
ATOM 838 C CA . SER A 1 102 ? 4.539 6.931 -1.654 1.00 77.56 102 SER A CA 1
ATOM 839 C C . SER A 1 102 ? 3.763 8.094 -1.038 1.00 77.56 102 SER A C 1
ATOM 841 O O . SER A 1 102 ? 2.715 8.483 -1.544 1.00 77.56 102 SER A O 1
ATOM 843 N N . TYR A 1 103 ? 4.355 8.795 -0.064 1.00 84.88 103 TYR A N 1
ATOM 844 C CA . TYR A 1 103 ? 3.775 10.030 0.491 1.00 84.88 103 TYR A CA 1
ATOM 845 C C . TYR A 1 103 ? 3.438 11.103 -0.556 1.00 84.88 103 TYR A C 1
ATOM 847 O O . TYR A 1 103 ? 2.510 11.885 -0.367 1.00 84.88 103 TYR A O 1
ATOM 855 N N . ARG A 1 104 ? 4.176 11.169 -1.675 1.00 83.38 104 ARG A N 1
ATOM 856 C CA . ARG A 1 104 ? 3.865 12.105 -2.772 1.00 83.38 104 ARG A CA 1
ATOM 857 C C . ARG A 1 104 ? 2.573 11.729 -3.487 1.00 83.38 104 ARG A C 1
ATOM 859 O O . ARG A 1 104 ? 1.825 12.610 -3.904 1.00 83.38 104 ARG A O 1
ATOM 866 N N . GLN A 1 105 ? 2.331 10.435 -3.652 1.00 84.19 105 GLN A N 1
ATOM 867 C CA . GLN A 1 105 ? 1.087 9.925 -4.208 1.00 84.19 105 GLN A CA 1
ATOM 868 C C . GLN A 1 105 ? -0.057 10.095 -3.209 1.00 84.19 105 GLN A C 1
ATOM 870 O O . GLN A 1 105 ? -1.091 10.625 -3.601 1.00 84.19 105 GLN A O 1
ATOM 875 N N . THR A 1 106 ? 0.162 9.795 -1.923 1.00 88.25 106 THR A N 1
ATOM 876 C CA . THR A 1 106 ? -0.818 10.054 -0.853 1.00 88.25 106 THR A CA 1
ATOM 877 C C . THR A 1 106 ? -1.270 11.517 -0.848 1.00 88.25 106 THR A C 1
ATOM 879 O O . THR A 1 106 ? -2.465 11.794 -0.842 1.00 88.25 106 THR A O 1
ATOM 882 N N . GLU A 1 107 ? -0.330 12.468 -0.931 1.00 90.69 107 GLU A N 1
ATOM 883 C CA . GLU A 1 107 ? -0.628 13.905 -1.016 1.00 90.69 107 GLU A CA 1
ATOM 884 C C . GLU A 1 107 ? -1.541 14.238 -2.210 1.00 90.69 107 GLU A C 1
ATOM 886 O O . GLU A 1 107 ? -2.496 15.005 -2.073 1.00 90.69 107 GLU A O 1
ATOM 891 N N . ARG A 1 108 ? -1.268 13.671 -3.392 1.00 87.94 108 ARG A N 1
ATOM 892 C CA . ARG A 1 108 ? -2.074 13.910 -4.601 1.00 87.94 108 ARG A CA 1
ATOM 893 C C . ARG A 1 108 ? -3.468 13.304 -4.489 1.00 87.94 108 ARG A C 1
ATOM 895 O O . ARG A 1 108 ? -4.434 13.998 -4.784 1.00 87.94 108 ARG A O 1
ATOM 902 N N . ILE A 1 109 ? -3.559 12.051 -4.046 1.00 90.00 109 ILE A N 1
ATOM 903 C CA . ILE A 1 109 ? -4.825 11.323 -3.900 1.00 90.00 109 ILE A CA 1
ATOM 904 C C . ILE A 1 109 ? -5.726 12.031 -2.888 1.00 90.00 109 ILE A C 1
ATOM 906 O O . ILE A 1 109 ? -6.877 12.326 -3.193 1.00 90.00 109 ILE A O 1
ATOM 910 N N . LEU A 1 110 ? -5.187 12.409 -1.725 1.00 92.94 110 LEU A N 1
ATOM 911 C CA . LEU A 1 110 ? -5.947 13.149 -0.719 1.00 92.94 110 LEU A CA 1
ATOM 912 C C . LEU A 1 110 ? -6.492 14.469 -1.274 1.00 92.94 110 LEU A C 1
ATOM 914 O O . LEU A 1 110 ? -7.663 14.776 -1.086 1.00 92.94 110 LEU A O 1
ATOM 918 N N . ASN A 1 111 ? -5.677 15.240 -1.999 1.00 92.81 111 ASN A N 1
ATOM 919 C CA . ASN A 1 111 ? -6.148 16.489 -2.605 1.00 92.81 111 ASN A CA 1
ATOM 920 C C . ASN A 1 111 ? -7.188 16.273 -3.720 1.00 92.81 111 ASN A C 1
ATOM 922 O O . ASN A 1 111 ? -7.987 17.173 -3.968 1.00 92.81 111 ASN A O 1
ATOM 926 N N . ALA A 1 112 ? -7.204 15.107 -4.369 1.00 92.56 112 ALA A N 1
ATOM 927 C CA . ALA A 1 112 ? -8.214 14.743 -5.362 1.00 92.56 112 ALA A CA 1
ATOM 928 C C . ALA A 1 112 ? -9.537 14.261 -4.736 1.00 92.56 112 ALA A C 1
ATOM 930 O O . ALA A 1 112 ? -10.536 14.130 -5.446 1.00 92.56 112 ALA A O 1
ATOM 931 N N . HIS A 1 113 ? -9.572 13.998 -3.424 1.00 94.25 113 HIS A N 1
ATOM 932 C CA . HIS A 1 113 ? -10.721 13.410 -2.733 1.00 94.25 113 HIS A CA 1
ATOM 933 C C . HIS A 1 113 ? -11.182 14.282 -1.551 1.00 94.25 113 HIS A C 1
ATOM 935 O O . HIS A 1 113 ? -10.812 14.041 -0.397 1.00 94.25 113 HIS A O 1
ATOM 941 N N . PRO A 1 114 ? -12.050 15.287 -1.800 1.00 95.19 114 PRO A N 1
ATOM 942 C CA . PRO A 1 114 ? -12.531 16.209 -0.768 1.00 95.19 114 PRO A CA 1
ATOM 943 C C . PRO A 1 114 ? -13.201 15.524 0.430 1.00 95.19 114 PRO A C 1
ATOM 945 O O . PRO A 1 114 ? -13.055 15.984 1.561 1.00 95.19 114 PRO A O 1
ATOM 948 N N . ASN A 1 115 ? -13.899 14.405 0.210 1.00 94.88 115 ASN A N 1
ATOM 949 C CA . ASN A 1 115 ? -14.531 13.641 1.289 1.00 94.88 115 ASN A CA 1
ATOM 950 C C . ASN A 1 115 ? -13.498 13.001 2.231 1.00 94.88 115 ASN A C 1
ATOM 952 O O . ASN A 1 115 ? -13.742 12.930 3.432 1.00 94.88 115 ASN A O 1
ATOM 956 N N . TRP A 1 116 ? -12.327 12.601 1.722 1.00 95.19 116 TRP A N 1
ATOM 957 C CA . TRP A 1 116 ? -11.252 12.023 2.536 1.00 95.19 116 TRP A CA 1
ATOM 958 C C . TRP A 1 116 ? -10.587 13.109 3.377 1.00 95.19 116 TRP A C 1
ATOM 960 O O . TRP A 1 116 ? -10.358 12.927 4.570 1.00 95.19 116 TRP A O 1
ATOM 970 N N . LEU A 1 117 ? -10.352 14.285 2.782 1.00 95.38 117 LEU A N 1
ATOM 971 C CA . LEU A 1 117 ? -9.888 15.461 3.520 1.00 95.38 117 LEU A CA 1
ATOM 972 C C . LEU A 1 117 ? -10.871 15.849 4.626 1.00 95.38 117 LEU A C 1
ATOM 974 O O . LEU A 1 117 ? -10.449 16.091 5.755 1.00 95.38 117 LEU A O 1
ATOM 978 N N . LYS A 1 118 ? -12.176 15.836 4.335 1.00 95.19 118 LYS A N 1
ATOM 979 C CA . LYS A 1 118 ? -13.215 16.103 5.332 1.00 95.19 118 LYS A CA 1
ATOM 980 C C . LYS A 1 118 ? -13.212 15.058 6.454 1.00 95.19 118 LYS A C 1
ATOM 982 O O . LYS A 1 118 ? -13.283 15.448 7.613 1.00 95.19 118 LYS A O 1
ATOM 987 N N . ALA A 1 119 ? -13.062 13.768 6.142 1.00 94.38 119 ALA A N 1
ATOM 988 C CA . ALA A 1 119 ? -12.925 12.701 7.143 1.00 94.38 119 ALA A CA 1
ATOM 989 C C . ALA A 1 119 ? -11.687 12.885 8.044 1.00 94.38 119 ALA A C 1
ATOM 991 O O . ALA A 1 119 ? -11.726 12.609 9.241 1.00 94.38 119 ALA A O 1
ATOM 992 N N . LEU A 1 120 ? -10.601 13.426 7.489 1.00 94.56 120 LEU A N 1
ATOM 993 C CA . LEU A 1 120 ? -9.364 13.741 8.208 1.00 94.56 120 LEU A CA 1
ATOM 994 C C . LEU A 1 120 ? -9.396 15.085 8.957 1.00 94.56 120 LEU A C 1
ATOM 996 O O . LEU A 1 120 ? -8.402 15.441 9.592 1.00 94.56 120 LEU A O 1
ATOM 1000 N N . ASN A 1 121 ? -10.506 15.829 8.905 1.00 94.00 121 ASN A N 1
ATOM 1001 C CA . ASN A 1 121 ? -10.622 17.204 9.407 1.00 94.00 121 ASN A CA 1
ATOM 1002 C C . ASN A 1 121 ? -9.585 18.162 8.789 1.00 94.00 121 ASN A C 1
ATOM 1004 O O . ASN A 1 121 ? -9.039 19.045 9.453 1.00 94.00 121 ASN A O 1
ATOM 1008 N N . LEU A 1 122 ? -9.307 17.995 7.496 1.00 93.62 122 LEU A N 1
ATOM 1009 C CA . LEU A 1 122 ? -8.356 18.795 6.734 1.00 93.62 122 LEU A CA 1
ATOM 1010 C C . LEU A 1 122 ? -9.043 19.576 5.614 1.00 93.62 122 LEU A C 1
ATOM 1012 O O . LEU A 1 122 ? -9.980 19.113 4.974 1.00 93.62 122 LEU A O 1
ATOM 1016 N N . LYS A 1 123 ? -8.512 20.768 5.327 1.00 92.06 123 LYS A N 1
ATOM 1017 C CA . LYS A 1 123 ? -8.862 21.538 4.118 1.00 92.06 123 LYS A CA 1
ATOM 1018 C C . LYS A 1 123 ? -7.966 21.195 2.926 1.00 92.06 123 LYS A C 1
ATOM 1020 O O . LYS A 1 123 ? -8.348 21.407 1.784 1.00 92.06 123 LYS A O 1
ATOM 1025 N N . LYS A 1 124 ? -6.749 20.724 3.201 1.00 93.06 124 LYS A N 1
ATOM 1026 C CA . LYS A 1 124 ? -5.721 20.375 2.217 1.00 93.06 124 LYS A CA 1
ATOM 1027 C C . LYS A 1 124 ? -4.834 19.281 2.797 1.00 93.06 124 LYS A C 1
ATOM 1029 O O . LYS A 1 124 ? -4.583 19.290 4.003 1.00 93.06 124 LYS A O 1
ATOM 1034 N N . ALA A 1 125 ? -4.338 18.383 1.951 1.00 92.44 125 ALA A N 1
ATOM 1035 C CA . ALA A 1 125 ? -3.413 17.347 2.389 1.00 92.44 125 ALA A CA 1
ATOM 1036 C C . ALA A 1 125 ? -2.096 17.954 2.923 1.00 92.44 125 ALA A C 1
ATOM 1038 O O . ALA A 1 125 ? -1.624 18.965 2.380 1.00 92.44 125 ALA A O 1
ATOM 1039 N N . PRO A 1 126 ? -1.467 17.348 3.949 1.00 91.38 126 PRO A N 1
ATOM 1040 C CA . PRO A 1 126 ? -0.081 17.645 4.284 1.00 91.38 126 PRO A CA 1
ATOM 1041 C C . PRO A 1 126 ? 0.819 17.372 3.084 1.00 91.38 126 PRO A C 1
ATOM 1043 O O . PRO A 1 126 ? 0.582 16.448 2.305 1.00 91.38 126 PRO A O 1
ATOM 1046 N N . ASN A 1 127 ? 1.896 18.143 2.967 1.00 89.44 127 ASN A N 1
ATOM 1047 C CA . ASN A 1 127 ? 2.917 17.821 1.985 1.00 89.44 127 ASN A CA 1
ATOM 1048 C C . ASN A 1 127 ? 3.655 16.527 2.383 1.00 89.44 127 ASN A C 1
ATOM 1050 O O . ASN A 1 127 ? 3.793 16.184 3.562 1.00 89.44 127 ASN A O 1
ATOM 1054 N N . HIS A 1 128 ? 4.177 15.813 1.390 1.00 83.69 128 HIS A N 1
ATOM 1055 C CA . HIS A 1 128 ? 4.970 14.597 1.606 1.00 83.69 128 HIS A CA 1
ATOM 1056 C C . HIS A 1 128 ? 6.185 14.797 2.523 1.00 83.69 128 HIS A C 1
ATOM 1058 O O . HIS A 1 128 ? 6.632 13.855 3.179 1.00 83.69 128 HIS A O 1
ATOM 1064 N N . THR A 1 129 ? 6.723 16.017 2.599 1.00 88.00 129 THR A N 1
ATOM 1065 C CA . THR A 1 129 ? 7.828 16.336 3.507 1.00 88.00 129 THR A CA 1
ATOM 1066 C C . THR A 1 129 ? 7.381 16.387 4.965 1.00 88.00 129 THR A C 1
ATOM 1068 O O . THR A 1 129 ? 8.133 15.919 5.813 1.00 88.00 129 THR A O 1
ATOM 1071 N N . THR A 1 130 ? 6.171 16.861 5.278 1.00 89.69 130 THR A N 1
ATOM 1072 C CA . THR A 1 130 ? 5.586 16.788 6.628 1.00 89.69 130 THR A CA 1
ATOM 1073 C C . THR A 1 130 ? 5.416 15.338 7.064 1.00 89.69 130 THR A C 1
ATOM 1075 O O . THR A 1 130 ? 5.834 15.000 8.165 1.00 89.69 130 THR A O 1
ATOM 1078 N N . MET A 1 131 ? 4.903 14.463 6.194 1.00 88.12 131 MET A N 1
ATOM 1079 C CA . MET A 1 131 ? 4.760 13.029 6.496 1.00 88.12 131 MET A CA 1
ATOM 1080 C C . MET A 1 131 ? 6.120 12.350 6.730 1.00 88.12 131 MET A C 1
ATOM 1082 O O . MET A 1 131 ? 6.308 11.621 7.702 1.00 88.12 131 MET A O 1
ATOM 1086 N N . SER A 1 132 ? 7.110 12.640 5.879 1.00 85.44 132 SER A N 1
ATOM 1087 C CA . SER A 1 132 ? 8.467 12.105 6.043 1.00 85.44 132 SER A CA 1
ATOM 1088 C C . SER A 1 132 ? 9.141 12.606 7.325 1.00 85.44 132 SER A C 1
ATOM 1090 O O . SER A 1 132 ? 9.759 11.816 8.037 1.00 85.44 132 SER A O 1
ATOM 1092 N N . LYS A 1 133 ? 8.997 13.898 7.649 1.00 90.50 133 LYS A N 1
ATOM 1093 C CA . LYS A 1 133 ? 9.516 14.483 8.893 1.00 90.50 133 LYS A CA 1
ATOM 1094 C C . LYS A 1 133 ? 8.827 13.905 10.121 1.00 90.50 133 LYS A C 1
ATOM 1096 O O . LYS A 1 133 ? 9.514 13.630 11.092 1.00 90.50 133 LYS A O 1
ATOM 1101 N N . PHE A 1 134 ? 7.513 13.700 10.066 1.00 91.50 134 PHE A N 1
ATOM 1102 C CA . PHE A 1 134 ? 6.759 13.053 11.134 1.00 91.50 134 PHE A CA 1
ATOM 1103 C C . PHE A 1 134 ? 7.311 11.656 11.426 1.00 91.50 134 PHE A C 1
ATOM 1105 O O . PHE A 1 134 ? 7.735 11.412 12.549 1.00 91.50 134 PHE A O 1
ATOM 1112 N N . ARG A 1 135 ? 7.418 10.791 10.404 1.00 89.44 135 ARG A N 1
ATOM 1113 C CA . ARG A 1 135 ? 7.955 9.429 10.570 1.00 89.44 135 ARG A CA 1
ATOM 1114 C C . ARG A 1 135 ? 9.367 9.437 11.163 1.00 89.44 135 ARG A C 1
ATOM 1116 O O . ARG A 1 135 ? 9.647 8.689 12.086 1.00 89.44 135 ARG A O 1
ATOM 1123 N N . LYS A 1 136 ? 10.249 10.304 10.651 1.00 89.50 136 LYS A N 1
ATOM 1124 C CA . LYS A 1 136 ? 11.627 10.428 11.159 1.00 89.50 136 LYS A CA 1
ATOM 1125 C C . LYS A 1 136 ? 11.690 10.938 12.596 1.00 89.50 136 LYS A C 1
ATOM 1127 O O . LYS A 1 136 ? 12.558 10.508 13.337 1.00 89.50 136 LYS A O 1
ATOM 1132 N N . ARG A 1 137 ? 10.816 11.880 12.957 1.00 91.94 137 ARG A N 1
ATOM 1133 C CA . ARG A 1 137 ? 10.767 12.474 14.296 1.00 91.94 137 ARG A CA 1
ATOM 1134 C C . ARG A 1 137 ? 10.249 11.485 15.334 1.00 91.94 137 ARG A C 1
ATOM 1136 O O . ARG A 1 137 ? 10.764 11.497 16.439 1.00 91.94 137 ARG A O 1
ATOM 1143 N N . MET A 1 138 ? 9.234 10.694 14.987 1.00 90.44 138 MET A N 1
ATOM 1144 C CA . MET A 1 138 ? 8.670 9.711 15.912 1.00 90.44 138 MET A CA 1
ATOM 1145 C C . MET A 1 138 ? 9.615 8.530 16.150 1.00 90.44 138 MET A C 1
ATOM 1147 O O . MET A 1 138 ? 9.679 8.034 17.265 1.00 90.44 138 MET A O 1
ATOM 1151 N N . GLY A 1 139 ? 10.401 8.135 15.144 1.00 86.69 139 GLY A N 1
ATOM 1152 C CA . GLY A 1 139 ? 11.355 7.036 15.299 1.00 86.69 139 GLY A CA 1
ATOM 1153 C C . GLY A 1 139 ? 10.683 5.666 15.243 1.00 86.69 139 GLY A C 1
ATOM 1154 O O . GLY A 1 139 ? 9.465 5.567 15.099 1.00 86.69 139 GLY A O 1
ATOM 1155 N N . ILE A 1 140 ? 11.493 4.611 15.269 1.00 86.12 140 ILE A N 1
ATOM 1156 C CA . ILE A 1 140 ? 11.006 3.233 15.129 1.00 86.12 140 ILE A CA 1
ATOM 1157 C C . ILE A 1 140 ? 10.292 2.774 16.401 1.00 86.12 140 ILE A C 1
ATOM 1159 O O . ILE A 1 140 ? 9.230 2.171 16.316 1.00 86.12 140 ILE A O 1
ATOM 1163 N N . GLU A 1 141 ? 10.815 3.166 17.557 1.00 86.38 141 GLU A N 1
ATOM 1164 C CA . GLU A 1 141 ? 10.341 2.793 18.887 1.00 86.38 141 GLU A CA 1
ATOM 1165 C C . GLU A 1 141 ? 8.903 3.268 19.126 1.00 86.38 141 GLU A C 1
ATOM 1167 O O . GLU A 1 141 ? 8.085 2.546 19.688 1.00 86.38 141 GLU A O 1
ATOM 1172 N N . PHE A 1 142 ? 8.562 4.466 18.639 1.00 91.38 142 PHE A N 1
ATOM 1173 C CA . PHE A 1 142 ? 7.194 4.975 18.706 1.00 91.38 142 PHE A CA 1
ATOM 1174 C C . PHE A 1 142 ? 6.221 4.107 17.904 1.00 91.38 142 PHE A C 1
ATOM 1176 O O . PHE A 1 142 ? 5.137 3.799 18.389 1.00 91.38 142 PHE A O 1
ATOM 1183 N N . PHE A 1 143 ? 6.576 3.744 16.666 1.00 89.31 143 PHE A N 1
ATOM 1184 C CA . PHE A 1 143 ? 5.682 2.951 15.823 1.00 89.31 143 PHE A CA 1
ATOM 1185 C C . PHE A 1 143 ? 5.580 1.508 16.309 1.00 89.31 143 PHE A C 1
ATOM 1187 O O . PHE A 1 143 ? 4.493 0.949 16.250 1.00 89.31 143 PHE A O 1
ATOM 1194 N N . ASP A 1 144 ? 6.666 0.939 16.826 1.00 84.25 144 ASP A N 1
ATOM 1195 C CA . ASP A 1 144 ? 6.666 -0.385 17.447 1.00 84.25 144 ASP A CA 1
ATOM 1196 C C . ASP A 1 144 ? 5.695 -0.434 18.637 1.00 84.25 144 ASP A C 1
ATOM 1198 O O . ASP A 1 144 ? 4.743 -1.214 18.642 1.00 84.25 144 ASP A O 1
ATOM 1202 N N . ALA A 1 145 ? 5.821 0.515 19.571 1.00 86.12 145 ALA A N 1
ATOM 1203 C CA . ALA A 1 145 ? 4.887 0.651 20.687 1.00 86.12 145 ALA A CA 1
ATOM 1204 C C . ALA A 1 145 ? 3.441 0.906 20.220 1.00 86.12 145 ALA A C 1
ATOM 1206 O O . ALA A 1 145 ? 2.500 0.345 20.781 1.00 86.12 145 ALA A O 1
ATOM 1207 N N . TYR A 1 146 ? 3.253 1.712 19.170 1.00 92.44 146 TYR A N 1
ATOM 1208 C CA . TYR A 1 146 ? 1.938 1.970 18.582 1.00 92.44 146 TYR A CA 1
ATOM 1209 C C . TYR A 1 146 ? 1.285 0.695 18.035 1.00 92.44 146 TYR A C 1
ATOM 1211 O O . TYR A 1 146 ? 0.117 0.433 18.321 1.00 92.44 146 TYR A O 1
ATOM 1219 N N . PHE A 1 147 ? 2.017 -0.107 17.259 1.00 87.12 147 PHE A N 1
ATOM 1220 C CA . PHE A 1 147 ? 1.488 -1.345 16.686 1.00 87.12 147 PHE A CA 1
ATOM 1221 C C . PHE A 1 147 ? 1.292 -2.433 17.739 1.00 87.12 147 PHE A C 1
ATOM 1223 O O . PHE A 1 147 ? 0.312 -3.175 17.654 1.00 87.12 147 PHE A O 1
ATOM 1230 N N . HIS A 1 148 ? 2.146 -2.486 18.761 1.00 85.19 148 HIS A N 1
ATOM 1231 C CA . HIS A 1 148 ? 1.944 -3.369 19.903 1.00 85.19 148 HIS A CA 1
ATOM 1232 C C . HIS A 1 148 ? 0.627 -3.043 20.621 1.00 85.19 148 HIS A C 1
ATOM 1234 O O . HIS A 1 148 ? -0.231 -3.910 20.747 1.00 85.19 148 HIS A O 1
ATOM 1240 N N . GLN A 1 149 ? 0.390 -1.774 20.969 1.00 89.12 149 GLN A N 1
ATOM 1241 C CA . GLN A 1 149 ? -0.864 -1.357 21.606 1.00 89.12 149 GLN A CA 1
ATOM 1242 C C . GLN A 1 149 ? -2.088 -1.565 20.708 1.00 89.12 149 GLN A C 1
ATOM 1244 O O . GLN A 1 149 ? -3.142 -1.983 21.180 1.00 89.12 149 GLN A O 1
ATOM 1249 N N . LEU A 1 150 ? -1.968 -1.317 19.401 1.00 88.94 150 LEU A N 1
ATOM 1250 C CA . LEU A 1 150 ? -3.044 -1.625 18.460 1.00 88.94 150 LEU A CA 1
ATOM 1251 C C . LEU A 1 150 ? -3.370 -3.126 18.451 1.00 88.94 150 LEU A C 1
ATOM 1253 O O . LEU A 1 150 ? -4.541 -3.485 18.406 1.00 88.94 150 LEU A O 1
ATOM 1257 N N . THR A 1 151 ? -2.358 -3.989 18.521 1.00 83.06 151 THR A N 1
ATOM 1258 C CA . THR A 1 151 ? -2.543 -5.443 18.588 1.00 83.06 151 THR A CA 1
ATOM 1259 C C . THR A 1 151 ? -3.246 -5.843 19.884 1.00 83.06 151 THR A C 1
ATOM 1261 O O . THR A 1 151 ? -4.251 -6.542 19.830 1.00 83.06 151 THR A O 1
ATOM 1264 N N . GLU A 1 152 ? -2.806 -5.333 21.035 1.00 82.81 152 GLU A N 1
ATOM 1265 C CA . GLU A 1 152 ? -3.479 -5.578 22.319 1.00 82.81 152 GLU A CA 1
ATOM 1266 C C . GLU A 1 152 ? -4.954 -5.146 22.291 1.00 82.81 152 GLU A C 1
ATOM 1268 O O . GLU A 1 152 ? -5.826 -5.838 22.816 1.00 82.81 152 GLU A O 1
ATOM 1273 N N . LEU A 1 153 ? -5.277 -4.042 21.608 1.00 85.19 153 LEU A N 1
ATOM 1274 C CA . LEU A 1 153 ? -6.665 -3.631 21.397 1.00 85.19 153 LEU A CA 1
ATOM 1275 C C . LEU A 1 153 ? -7.444 -4.609 20.520 1.00 85.19 153 LEU A C 1
ATOM 1277 O O . LEU A 1 153 ? -8.598 -4.899 20.824 1.00 85.19 153 LEU A O 1
ATOM 1281 N N . LEU A 1 154 ? -6.852 -5.113 19.436 1.00 82.44 154 LEU A N 1
ATOM 1282 C CA . LEU A 1 154 ? -7.504 -6.113 18.588 1.00 82.44 154 LEU A CA 1
ATOM 1283 C C . LEU A 1 154 ? -7.811 -7.390 19.389 1.00 82.44 154 LEU A C 1
ATOM 1285 O O . LEU A 1 154 ? -8.907 -7.935 19.239 1.00 82.44 154 LEU A O 1
ATOM 1289 N N . TYR A 1 155 ? -6.897 -7.816 20.272 1.00 76.81 155 TYR A N 1
ATOM 1290 C CA . TYR A 1 155 ? -7.136 -8.908 21.225 1.00 76.81 155 TYR A CA 1
ATOM 1291 C C . TYR A 1 155 ? -8.279 -8.558 22.179 1.00 76.81 155 TYR A C 1
ATOM 1293 O O . TYR A 1 155 ? -9.222 -9.333 22.330 1.00 76.81 155 TYR A O 1
ATOM 1301 N N . GLY A 1 156 ? -8.249 -7.360 22.769 1.00 75.62 156 GLY 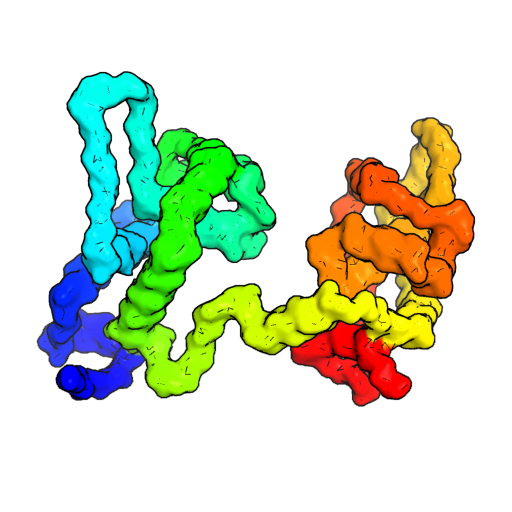A N 1
ATOM 1302 C CA . GLY A 1 156 ? -9.288 -6.875 23.678 1.00 75.62 156 GLY A CA 1
ATOM 1303 C C . GLY A 1 156 ? -10.679 -6.766 23.041 1.00 75.62 156 GLY A C 1
ATOM 1304 O O . GLY A 1 156 ? -11.682 -6.957 23.724 1.00 75.62 156 GLY A O 1
ATOM 1305 N N . PHE A 1 157 ? -10.759 -6.506 21.733 1.00 73.56 157 PHE A N 1
ATOM 1306 C CA . PHE A 1 157 ? -12.013 -6.503 20.972 1.00 73.56 157 PHE A CA 1
ATOM 1307 C C . PHE A 1 157 ? -12.441 -7.895 20.479 1.00 73.56 157 PHE A C 1
ATOM 1309 O O . PHE A 1 157 ? -13.473 -8.005 19.816 1.00 73.56 157 PHE A O 1
ATOM 1316 N N . GLY A 1 158 ? -11.671 -8.951 20.761 1.00 71.69 158 GLY A N 1
ATOM 1317 C CA . GLY A 1 158 ? -11.950 -10.303 20.271 1.00 71.69 158 GLY A CA 1
ATOM 1318 C C . GLY A 1 158 ? -11.860 -10.427 18.745 1.00 71.69 158 GLY A C 1
ATOM 1319 O O . GLY A 1 158 ? -12.491 -11.309 18.162 1.00 71.69 158 GLY A O 1
ATOM 1320 N N . LEU A 1 159 ? -11.121 -9.520 18.091 1.00 74.50 159 LEU A N 1
ATOM 1321 C CA . LEU A 1 159 ? -10.887 -9.534 16.642 1.00 74.50 159 LEU A CA 1
ATOM 1322 C C . LEU A 1 159 ? -9.744 -10.476 16.250 1.00 74.50 159 LEU A C 1
ATOM 1324 O O . LEU A 1 159 ? -9.673 -10.894 15.098 1.00 74.50 159 LEU A O 1
ATOM 1328 N N . ILE A 1 160 ? -8.877 -10.795 17.209 1.00 72.00 160 ILE A N 1
ATOM 1329 C CA . ILE A 1 160 ? -7.794 -11.774 17.118 1.00 72.00 160 ILE A CA 1
ATOM 1330 C C . ILE A 1 160 ? -7.828 -12.635 18.388 1.00 72.00 160 ILE A C 1
ATOM 1332 O O . ILE A 1 160 ? -8.167 -12.143 19.469 1.00 72.00 160 ILE A O 1
ATOM 1336 N N . LYS A 1 161 ? -7.540 -13.927 18.255 1.00 72.19 161 LYS A N 1
ATOM 1337 C CA . LYS A 1 161 ? -7.548 -14.916 19.342 1.00 72.19 161 LYS A CA 1
ATOM 1338 C C . LYS A 1 161 ? -6.137 -15.356 19.689 1.00 72.19 161 LYS A C 1
ATOM 1340 O O . LYS A 1 161 ? -5.227 -15.266 18.874 1.00 72.19 161 LYS A O 1
ATOM 1345 N N . GLU A 1 162 ? -5.953 -15.848 20.909 1.00 58.88 162 GLU A N 1
ATOM 1346 C CA . GLU A 1 162 ? -4.683 -16.440 21.329 1.00 58.88 162 GLU A CA 1
ATOM 1347 C C . GLU A 1 162 ? -4.340 -17.627 20.409 1.00 58.88 162 GLU A C 1
ATOM 1349 O O . GLU A 1 162 ? -5.108 -18.584 20.307 1.00 58.88 162 GLU A O 1
ATOM 1354 N N . GLY A 1 163 ? -3.215 -17.528 19.695 1.00 56.06 163 GLY A N 1
ATOM 1355 C CA . GLY A 1 163 ? -2.810 -18.499 18.674 1.00 56.06 163 GLY A CA 1
ATOM 1356 C C . GLY A 1 163 ? -3.301 -18.202 17.252 1.00 56.06 163 GLY A C 1
ATOM 1357 O O . GLY A 1 163 ? -2.935 -18.946 16.346 1.00 56.06 163 GLY A O 1
ATOM 1358 N N . ASP A 1 164 ? -4.074 -17.132 17.027 1.00 56.00 164 ASP A N 1
ATOM 1359 C CA . ASP A 1 164 ? -4.235 -16.599 15.675 1.00 56.00 164 ASP A CA 1
ATOM 1360 C C . ASP A 1 164 ? -2.877 -16.055 15.218 1.00 56.00 164 ASP A C 1
ATOM 1362 O O . ASP A 1 164 ? -2.236 -15.269 15.924 1.00 56.00 164 ASP A O 1
ATOM 1366 N N . ASP A 1 165 ? -2.450 -16.449 14.018 1.00 47.16 165 ASP A N 1
ATOM 1367 C CA . ASP A 1 165 ? -1.286 -15.865 13.361 1.00 47.16 165 ASP A CA 1
ATOM 1368 C C . ASP A 1 165 ? -1.607 -14.412 12.986 1.00 47.16 165 ASP A C 1
ATOM 1370 O O . ASP A 1 165 ? -2.014 -14.084 11.868 1.00 47.16 165 ASP A O 1
ATOM 1374 N N . VAL A 1 166 ? -1.447 -13.505 13.948 1.00 46.38 166 VAL A N 1
ATOM 1375 C CA . VAL A 1 166 ? -1.454 -12.075 13.671 1.00 46.38 166 VAL A CA 1
ATOM 1376 C C . VAL A 1 166 ? -0.136 -11.773 12.990 1.00 46.38 166 VAL A C 1
ATOM 1378 O O . VAL A 1 166 ? 0.920 -11.697 13.616 1.00 46.38 166 VAL A O 1
ATOM 1381 N N . ILE A 1 167 ? -0.201 -11.609 11.676 1.00 43.31 167 ILE A N 1
ATOM 1382 C CA . ILE A 1 167 ? 0.924 -11.141 10.879 1.00 43.31 167 ILE A CA 1
ATOM 1383 C C . ILE A 1 167 ? 1.151 -9.660 11.238 1.00 43.31 167 ILE A C 1
ATOM 1385 O O . ILE A 1 167 ? 0.688 -8.751 10.548 1.00 43.31 167 ILE A O 1
ATOM 1389 N N . ILE A 1 168 ? 1.846 -9.401 12.352 1.00 41.94 168 ILE A N 1
ATOM 1390 C CA . ILE A 1 168 ? 2.344 -8.077 12.767 1.00 41.94 168 ILE A CA 1
ATOM 1391 C C . ILE A 1 168 ? 3.632 -7.794 11.996 1.00 41.94 168 ILE A C 1
ATOM 1393 O O . ILE A 1 168 ? 4.687 -7.570 12.568 1.00 41.94 168 ILE A O 1
ATOM 1397 N N . ASP A 1 169 ? 3.557 -7.893 10.676 1.00 37.62 169 ASP A N 1
ATOM 1398 C CA . ASP A 1 169 ? 4.537 -7.340 9.761 1.00 37.62 169 ASP A CA 1
ATOM 1399 C C . ASP A 1 169 ? 4.060 -7.643 8.338 1.00 37.62 169 ASP A C 1
ATOM 1401 O O . ASP A 1 169 ? 4.006 -8.791 7.902 1.00 37.62 169 ASP A O 1
ATOM 1405 N N . SER A 1 170 ? 3.808 -6.618 7.529 1.00 35.00 170 SER A N 1
ATOM 1406 C CA . SER A 1 170 ? 3.773 -6.781 6.068 1.00 35.00 170 SER A CA 1
ATOM 1407 C C . SER A 1 170 ? 5.158 -7.120 5.476 1.00 35.00 170 SER A C 1
ATOM 1409 O O . SER A 1 170 ? 5.400 -6.920 4.287 1.00 35.00 170 SER A O 1
ATOM 1411 N N . ALA A 1 171 ? 6.071 -7.653 6.282 1.00 30.28 171 ALA A N 1
ATOM 1412 C CA . ALA A 1 171 ? 7.109 -8.557 5.843 1.00 30.28 171 ALA A CA 1
ATOM 1413 C C . ALA A 1 171 ? 6.979 -9.845 6.669 1.00 30.28 171 ALA A C 1
ATOM 1415 O O . ALA A 1 171 ? 7.470 -9.876 7.792 1.00 30.28 171 ALA A O 1
ATOM 1416 N N . PRO A 1 172 ? 6.394 -10.931 6.132 1.00 31.58 172 PRO A N 1
ATOM 1417 C CA . PRO A 1 172 ? 6.597 -12.247 6.723 1.00 31.58 172 PRO A CA 1
ATOM 1418 C C . PRO A 1 172 ? 8.075 -12.376 7.122 1.00 31.58 172 PRO A C 1
ATOM 1420 O O . PRO A 1 172 ? 8.955 -11.977 6.357 1.00 31.58 172 PRO A O 1
ATOM 1423 N N . ILE A 1 173 ? 8.402 -12.912 8.295 1.00 35.81 173 ILE A N 1
ATOM 1424 C CA . ILE A 1 173 ? 9.805 -13.248 8.591 1.00 35.81 173 ILE A CA 1
ATOM 1425 C C . ILE A 1 173 ? 10.309 -14.304 7.577 1.00 35.81 173 ILE A C 1
ATOM 1427 O O . ILE A 1 173 ? 11.509 -14.413 7.331 1.00 35.81 173 ILE A O 1
ATOM 1431 N N . GLU A 1 174 ? 9.414 -14.939 6.815 1.00 32.56 174 GLU A N 1
ATOM 1432 C CA . GLU A 1 174 ? 9.740 -15.656 5.574 1.00 32.56 174 GLU A CA 1
ATOM 1433 C C . GLU A 1 174 ? 10.066 -14.737 4.374 1.00 32.56 174 GLU A C 1
ATOM 1435 O O . GLU A 1 174 ? 10.923 -15.064 3.562 1.00 32.56 174 GLU A O 1
ATOM 1440 N N . ALA A 1 175 ? 9.546 -13.513 4.295 1.00 33.03 175 ALA A N 1
ATOM 1441 C CA . ALA A 1 175 ? 10.065 -12.460 3.415 1.00 33.03 175 ALA A CA 1
ATOM 1442 C C . ALA A 1 175 ? 11.405 -11.874 3.909 1.00 33.03 175 ALA A C 1
ATOM 1444 O O . ALA A 1 175 ? 12.139 -11.281 3.113 1.00 33.03 175 ALA A O 1
ATOM 1445 N N . SER A 1 176 ? 11.818 -12.124 5.160 1.00 31.11 176 SER A N 1
ATOM 1446 C CA . SER A 1 176 ? 13.228 -11.959 5.549 1.00 31.11 176 SER A CA 1
ATOM 1447 C C . SER A 1 176 ? 14.143 -13.035 4.932 1.00 31.11 176 SER A C 1
ATOM 1449 O O . SER A 1 176 ? 15.335 -12.774 4.748 1.00 31.11 176 SER A O 1
ATOM 1451 N N . GLN A 1 177 ? 13.607 -14.168 4.441 1.00 37.09 177 GLN A N 1
ATOM 1452 C CA . GLN A 1 177 ? 14.376 -15.040 3.537 1.00 37.09 177 GLN A CA 1
ATOM 1453 C C . GLN A 1 177 ? 14.641 -14.368 2.176 1.00 37.09 177 GLN A C 1
ATOM 1455 O O . GLN A 1 177 ? 15.659 -14.660 1.544 1.00 37.09 177 GLN A O 1
ATOM 1460 N N . ASN A 1 178 ? 13.831 -13.384 1.756 1.00 43.16 178 ASN A N 1
ATOM 1461 C CA . ASN A 1 178 ? 14.150 -12.536 0.599 1.00 43.16 178 ASN A CA 1
ATOM 1462 C C . ASN A 1 178 ? 15.168 -11.433 0.926 1.00 43.16 178 ASN A C 1
ATOM 1464 O O . ASN A 1 178 ? 15.944 -11.057 0.047 1.00 43.16 178 ASN A O 1
ATOM 1468 N N . PHE A 1 179 ? 15.267 -10.980 2.181 1.00 37.94 179 PHE A N 1
ATOM 1469 C CA . PHE A 1 179 ? 16.395 -10.145 2.611 1.00 37.94 179 PHE A CA 1
ATOM 1470 C C . PHE A 1 179 ? 17.710 -10.949 2.699 1.00 37.94 179 PHE A C 1
ATOM 1472 O O . PHE A 1 179 ? 18.758 -10.448 2.291 1.00 37.94 179 PHE A O 1
ATOM 1479 N N . ALA A 1 180 ? 17.688 -12.224 3.099 1.00 38.84 180 ALA A N 1
ATOM 1480 C CA . ALA A 1 180 ? 18.873 -13.091 3.045 1.00 38.84 180 ALA A CA 1
ATOM 1481 C C . ALA A 1 180 ? 19.289 -13.456 1.597 1.00 38.84 180 ALA A C 1
ATOM 1483 O O . ALA A 1 180 ? 20.481 -13.423 1.273 1.00 38.84 180 ALA A O 1
ATOM 1484 N N . ARG A 1 181 ? 18.327 -13.675 0.678 1.00 43.38 181 ARG A N 1
ATOM 1485 C CA . ARG A 1 181 ? 18.575 -13.733 -0.785 1.00 43.38 181 ARG A CA 1
ATOM 1486 C C . ARG A 1 181 ? 19.029 -12.395 -1.378 1.00 43.38 181 ARG A C 1
ATOM 1488 O O . ARG A 1 181 ? 19.581 -12.372 -2.469 1.00 43.38 181 ARG A O 1
ATOM 1495 N N . SER A 1 182 ? 18.840 -11.279 -0.675 1.00 43.22 182 SER A N 1
ATOM 1496 C CA . SER A 1 182 ? 19.318 -9.964 -1.117 1.00 43.22 182 SER A CA 1
ATOM 1497 C C . SER A 1 182 ? 20.795 -9.683 -0.795 1.00 43.22 182 SER A C 1
ATOM 1499 O O . SER A 1 182 ? 21.343 -8.711 -1.312 1.00 43.22 182 SER A O 1
ATOM 1501 N N . ASN A 1 183 ? 21.479 -10.571 -0.056 1.00 41.78 183 ASN A N 1
ATOM 1502 C CA . ASN A 1 183 ? 22.923 -10.463 0.217 1.00 41.78 183 ASN A CA 1
ATOM 1503 C C . ASN A 1 183 ? 23.806 -11.430 -0.594 1.00 41.78 183 ASN A C 1
ATOM 1505 O O . ASN A 1 183 ? 25.020 -11.247 -0.653 1.00 41.78 183 ASN A O 1
ATOM 1509 N N . SER A 1 184 ? 23.222 -12.411 -1.285 1.00 48.00 184 SER A N 1
ATOM 1510 C CA . SER A 1 184 ? 23.908 -13.225 -2.297 1.00 48.00 184 SER A CA 1
ATOM 1511 C C . SER A 1 184 ? 23.163 -13.046 -3.616 1.00 48.00 184 SER A C 1
ATOM 1513 O O . SER A 1 184 ? 21.958 -13.231 -3.660 1.00 48.00 184 SER A O 1
ATOM 1515 N N . GLY A 1 185 ? 23.835 -12.572 -4.671 1.00 58.69 185 GLY A N 1
ATOM 1516 C CA . GLY A 1 185 ? 23.161 -12.159 -5.910 1.00 58.69 185 GLY A CA 1
ATOM 1517 C C . GLY A 1 185 ? 22.133 -13.190 -6.392 1.00 58.69 185 GLY A C 1
ATOM 1518 O O . GLY A 1 185 ? 22.472 -14.368 -6.491 1.00 58.69 185 GLY A O 1
ATOM 1519 N N . MET A 1 186 ? 20.896 -12.742 -6.661 1.00 67.62 186 MET A N 1
ATOM 1520 C CA . MET A 1 186 ? 19.809 -13.579 -7.193 1.00 67.62 186 MET A CA 1
ATOM 1521 C C . MET A 1 186 ? 20.349 -14.509 -8.282 1.00 67.62 186 MET A C 1
ATOM 1523 O O . MET A 1 186 ? 20.900 -14.034 -9.272 1.00 67.62 186 MET A O 1
ATOM 1527 N N . LYS A 1 187 ? 20.191 -15.821 -8.109 1.00 75.38 187 LYS A N 1
ATOM 1528 C CA . LYS A 1 187 ? 20.521 -16.805 -9.142 1.00 75.38 187 LYS A CA 1
ATOM 1529 C C . LYS A 1 187 ? 19.242 -17.163 -9.878 1.00 75.38 187 LYS A C 1
ATOM 1531 O O . LYS A 1 187 ? 18.368 -17.810 -9.313 1.00 75.38 187 LYS A O 1
ATOM 1536 N N . ILE A 1 188 ? 19.123 -16.687 -11.111 1.00 83.12 188 ILE A N 1
ATOM 1537 C CA . ILE A 1 188 ? 18.000 -17.018 -11.985 1.00 83.12 188 ILE A CA 1
ATOM 1538 C C . ILE A 1 188 ? 18.330 -18.322 -12.705 1.00 83.12 188 ILE A C 1
ATOM 1540 O O . ILE A 1 188 ? 19.424 -18.469 -13.246 1.00 83.12 188 ILE A O 1
ATOM 1544 N N . ASN A 1 189 ? 17.388 -19.259 -12.718 1.00 87.12 189 ASN A N 1
ATOM 1545 C CA . ASN A 1 189 ? 17.468 -20.467 -13.520 1.00 87.12 189 ASN A CA 1
ATOM 1546 C C . ASN A 1 189 ? 17.289 -20.088 -15.001 1.00 87.12 189 ASN A C 1
ATOM 1548 O O . ASN A 1 189 ? 16.177 -19.846 -15.477 1.00 87.12 189 ASN A O 1
ATOM 1552 N N . GLU A 1 190 ? 18.413 -19.987 -15.709 1.00 89.31 190 GLU A N 1
ATOM 1553 C CA . GLU A 1 190 ? 18.477 -19.539 -17.102 1.00 89.31 190 GLU A CA 1
ATOM 1554 C C . GLU A 1 190 ? 17.687 -20.457 -18.043 1.00 89.31 190 GLU A C 1
ATOM 1556 O O . GLU A 1 190 ? 17.051 -19.967 -18.975 1.00 89.31 190 GLU A O 1
ATOM 1561 N N . GLU A 1 191 ? 17.663 -21.766 -17.779 1.00 89.88 191 GLU A N 1
ATOM 1562 C CA . GLU A 1 191 ? 16.928 -22.742 -18.589 1.00 89.88 191 GLU A CA 1
ATOM 1563 C C . GLU A 1 191 ? 15.420 -22.530 -18.488 1.00 89.88 191 GLU A C 1
ATOM 1565 O O . GLU A 1 191 ? 14.739 -22.452 -19.509 1.00 89.88 191 GLU A O 1
ATOM 1570 N N . ARG A 1 192 ? 14.901 -22.355 -17.268 1.00 88.31 192 ARG A N 1
ATOM 1571 C CA . ARG A 1 192 ? 13.474 -22.081 -17.042 1.00 88.31 192 ARG A CA 1
ATOM 1572 C C . ARG A 1 192 ? 13.057 -20.728 -17.594 1.00 88.31 192 ARG A C 1
ATOM 1574 O O . ARG A 1 192 ? 11.979 -20.609 -18.170 1.00 88.31 192 ARG A O 1
ATOM 1581 N N . LEU A 1 193 ? 13.914 -19.716 -17.462 1.00 91.00 193 LEU A N 1
ATOM 1582 C CA . LEU A 1 193 ? 13.646 -18.403 -18.040 1.00 91.00 193 LEU A CA 1
ATOM 1583 C C . LEU A 1 193 ? 13.628 -18.456 -19.573 1.00 91.00 193 LEU A C 1
ATOM 1585 O O . LEU A 1 193 ? 12.751 -17.869 -20.207 1.00 91.00 193 LEU A O 1
ATOM 1589 N N . LYS A 1 194 ? 14.579 -19.179 -20.172 1.00 92.88 194 LYS A N 1
ATOM 1590 C CA . LYS A 1 194 ? 14.629 -19.403 -21.617 1.00 92.88 194 LYS A CA 1
ATOM 1591 C C . LYS A 1 194 ? 13.408 -20.179 -22.096 1.00 92.88 194 LYS A C 1
ATOM 1593 O O . LYS A 1 194 ? 12.831 -19.803 -23.110 1.00 92.88 194 LYS A O 1
ATOM 1598 N N . PHE A 1 195 ? 13.004 -21.215 -21.364 1.00 92.00 195 PHE A N 1
ATOM 1599 C CA . PHE A 1 195 ? 11.807 -21.993 -21.659 1.00 92.00 195 PHE A CA 1
ATOM 1600 C C . PHE A 1 195 ? 10.553 -21.116 -21.621 1.00 92.00 195 PHE A C 1
ATOM 1602 O O . PHE A 1 195 ? 9.800 -21.103 -22.586 1.00 92.00 195 PHE A O 1
ATOM 1609 N N . PHE A 1 196 ? 10.388 -20.288 -20.585 1.00 93.38 196 PHE A N 1
ATOM 1610 C CA . PHE A 1 196 ? 9.280 -19.334 -20.500 1.00 93.38 196 PHE A CA 1
ATOM 1611 C C . PHE A 1 196 ? 9.200 -18.410 -21.725 1.00 93.38 196 PHE A C 1
ATOM 1613 O O . PHE A 1 196 ? 8.164 -18.345 -22.382 1.00 93.38 196 PHE A O 1
ATOM 1620 N N . PHE A 1 197 ? 10.295 -17.729 -22.083 1.00 93.94 197 PHE A N 1
ATOM 1621 C CA . PHE A 1 197 ? 10.297 -16.792 -23.217 1.00 93.94 197 PHE A CA 1
ATOM 1622 C C . PHE A 1 197 ? 10.284 -17.455 -24.600 1.00 93.94 197 PHE A C 1
ATOM 1624 O O . PHE A 1 197 ? 10.118 -16.748 -25.598 1.00 93.94 197 PHE A O 1
ATOM 1631 N N . TYR A 1 198 ? 10.489 -18.771 -24.665 1.00 92.38 198 TYR A N 1
ATOM 1632 C CA . TYR A 1 198 ? 10.302 -19.572 -25.871 1.00 92.38 198 TYR A CA 1
ATOM 1633 C C . TYR A 1 198 ? 8.848 -20.035 -26.026 1.00 92.38 198 TYR A C 1
ATOM 1635 O O . TYR A 1 198 ? 8.336 -20.050 -27.140 1.00 92.38 198 TYR A O 1
ATOM 1643 N N . THR A 1 199 ? 8.193 -20.394 -24.921 1.00 92.69 199 THR A N 1
ATOM 1644 C CA . THR A 1 199 ? 6.839 -20.962 -24.922 1.00 92.69 199 THR A CA 1
ATOM 1645 C C . THR A 1 199 ? 5.752 -19.891 -24.966 1.00 92.69 199 THR A C 1
ATOM 1647 O O . THR A 1 199 ? 4.760 -20.054 -25.669 1.00 92.69 199 THR A O 1
ATOM 1650 N N . VAL A 1 200 ? 5.921 -18.790 -24.231 1.00 92.44 200 VAL A N 1
ATOM 1651 C CA . VAL A 1 200 ? 4.915 -17.722 -24.168 1.00 92.44 200 VAL A CA 1
ATOM 1652 C C . VAL A 1 200 ? 5.088 -16.769 -25.351 1.00 92.44 200 VAL A C 1
ATOM 1654 O O . VAL A 1 200 ? 6.099 -16.071 -25.450 1.00 92.44 200 VAL A O 1
ATOM 1657 N N . ASP A 1 201 ? 4.083 -16.707 -26.228 1.00 92.00 201 ASP A N 1
ATOM 1658 C CA . ASP A 1 201 ? 4.079 -15.825 -27.399 1.00 92.00 201 ASP A CA 1
ATOM 1659 C C . ASP A 1 201 ? 3.661 -14.392 -27.038 1.00 92.00 201 ASP A C 1
ATOM 1661 O O . ASP A 1 201 ? 2.522 -14.131 -26.659 1.00 92.00 201 ASP A O 1
ATOM 1665 N N . PHE A 1 202 ? 4.587 -13.442 -27.195 1.00 92.44 202 PHE A N 1
ATOM 1666 C CA . PHE A 1 202 ? 4.361 -12.016 -26.935 1.00 92.44 202 PHE A CA 1
ATOM 1667 C C . PHE A 1 202 ? 3.760 -11.255 -28.127 1.00 92.44 202 PHE A C 1
ATOM 1669 O O . PHE A 1 202 ? 3.443 -10.069 -27.985 1.00 92.44 202 PHE A O 1
ATOM 1676 N N . THR A 1 203 ? 3.588 -11.896 -29.285 1.00 91.69 203 THR A N 1
ATOM 1677 C CA . THR A 1 203 ? 3.072 -11.270 -30.513 1.00 91.69 203 THR A CA 1
ATOM 1678 C C . THR A 1 203 ? 1.727 -10.562 -30.305 1.00 91.69 203 THR A C 1
ATOM 1680 O O . THR A 1 203 ? 1.642 -9.381 -30.661 1.00 91.69 203 THR A O 1
ATOM 1683 N N . PRO A 1 204 ? 0.719 -11.155 -29.628 1.00 91.38 204 PRO A N 1
ATOM 1684 C CA . PRO A 1 204 ? -0.567 -10.486 -29.407 1.00 91.38 204 PRO A CA 1
ATOM 1685 C C . PRO A 1 204 ? -0.433 -9.166 -28.634 1.00 91.38 204 PRO A C 1
ATOM 1687 O O . PRO A 1 204 ? -1.089 -8.172 -28.946 1.00 91.38 204 PRO A O 1
ATOM 1690 N N . ALA A 1 205 ? 0.459 -9.111 -27.641 1.00 90.06 205 ALA A N 1
ATOM 1691 C CA . ALA A 1 205 ? 0.720 -7.886 -26.888 1.00 90.06 205 ALA A CA 1
ATOM 1692 C C . ALA A 1 205 ? 1.495 -6.848 -27.712 1.00 90.06 205 ALA A C 1
ATOM 1694 O O . ALA A 1 205 ? 1.280 -5.643 -27.558 1.00 90.06 205 ALA A O 1
ATOM 1695 N N . VAL A 1 206 ? 2.391 -7.292 -28.597 1.00 90.00 206 VAL A N 1
ATOM 1696 C CA . VAL A 1 206 ? 3.131 -6.408 -29.505 1.00 90.00 206 VAL A CA 1
ATOM 1697 C C . VAL A 1 206 ? 2.188 -5.697 -30.476 1.00 90.00 206 VAL A C 1
ATOM 1699 O O . VAL A 1 206 ? 2.366 -4.499 -30.704 1.00 90.00 206 VAL A O 1
ATOM 1702 N N . GLU A 1 207 ? 1.177 -6.391 -31.000 1.00 89.12 207 GLU A N 1
ATOM 1703 C CA . GLU A 1 207 ? 0.199 -5.849 -31.956 1.00 89.12 207 GLU A CA 1
ATOM 1704 C C . GLU A 1 207 ? -0.682 -4.740 -31.365 1.00 89.12 207 GLU A C 1
ATOM 1706 O O . GLU A 1 207 ? -1.061 -3.798 -32.065 1.00 89.12 207 GLU A O 1
ATOM 1711 N N . LEU A 1 208 ? -0.948 -4.784 -30.054 1.00 87.06 208 LEU A N 1
ATOM 1712 C CA . LEU A 1 208 ? -1.684 -3.732 -29.342 1.00 87.06 208 LEU A CA 1
ATOM 1713 C C . LEU A 1 208 ? -0.891 -2.423 -29.215 1.00 87.06 208 LEU A C 1
ATOM 1715 O O . LEU A 1 208 ? -1.452 -1.362 -28.923 1.00 87.06 208 LEU A O 1
ATOM 1719 N N . ILE A 1 209 ? 0.424 -2.469 -29.416 1.00 85.25 209 ILE A N 1
ATOM 1720 C CA . ILE A 1 209 ? 1.272 -1.286 -29.380 1.00 85.25 209 ILE A CA 1
ATOM 1721 C C . ILE A 1 209 ? 1.250 -0.675 -30.777 1.00 85.25 209 ILE A C 1
ATOM 1723 O O . ILE A 1 209 ? 1.889 -1.194 -31.688 1.00 85.25 209 ILE A O 1
ATOM 1727 N N . THR A 1 210 ? 0.542 0.456 -30.917 1.00 67.31 210 THR A N 1
ATOM 1728 C CA . THR A 1 210 ? 0.417 1.239 -32.166 1.00 67.31 210 THR A CA 1
ATOM 1729 C C . THR A 1 210 ? 1.689 1.177 -33.022 1.00 67.31 210 THR A C 1
ATOM 1731 O O . THR A 1 210 ? 2.782 1.392 -32.469 1.00 67.31 210 THR A O 1
ATOM 1734 N N . PRO A 1 211 ? 1.577 0.954 -34.351 1.00 59.47 211 PRO A N 1
ATOM 1735 C CA . PRO A 1 211 ? 2.736 0.921 -35.229 1.00 59.47 211 PRO A CA 1
ATOM 1736 C C . PRO A 1 211 ? 3.573 2.189 -35.034 1.00 59.47 211 PRO A C 1
ATOM 1738 O O . PRO A 1 211 ? 3.027 3.263 -34.750 1.00 59.47 211 PRO A O 1
ATOM 1741 N N . PRO A 1 212 ? 4.908 2.079 -35.123 1.00 54.59 212 PRO A N 1
ATOM 1742 C CA . PRO A 1 212 ? 5.793 3.192 -34.839 1.00 54.59 212 PRO A CA 1
ATOM 1743 C C . PRO A 1 212 ? 5.393 4.381 -35.710 1.00 54.59 212 PRO A C 1
ATOM 1745 O O . PRO A 1 212 ? 5.409 4.302 -36.937 1.00 54.59 212 PRO A O 1
ATOM 1748 N N . SER A 1 213 ? 5.040 5.507 -35.087 1.00 48.25 213 SER A N 1
ATOM 1749 C CA . SER A 1 213 ? 4.976 6.750 -35.837 1.00 48.25 213 SER A CA 1
ATOM 1750 C C . SER A 1 213 ? 6.380 6.991 -36.396 1.00 48.25 213 SER A C 1
ATOM 1752 O O . SER A 1 213 ? 7.339 7.181 -35.649 1.00 48.25 213 SER A O 1
ATOM 1754 N N . ASN A 1 214 ? 6.521 6.966 -37.723 1.00 48.88 214 ASN A N 1
ATOM 1755 C CA . ASN A 1 214 ? 7.786 7.181 -38.444 1.00 48.88 214 ASN A CA 1
ATOM 1756 C C . ASN A 1 214 ? 8.374 8.598 -38.250 1.00 48.88 214 ASN A C 1
ATOM 1758 O O . ASN A 1 214 ? 9.271 9.023 -38.974 1.00 48.88 214 ASN A O 1
ATOM 1762 N N . ARG A 1 215 ? 7.879 9.363 -37.273 1.00 46.94 215 ARG A N 1
ATOM 1763 C CA . ARG A 1 215 ? 8.318 10.718 -36.959 1.00 46.94 215 ARG A CA 1
ATOM 1764 C C . ARG A 1 215 ? 9.227 10.693 -35.732 1.00 46.94 215 ARG A C 1
ATOM 1766 O O . ARG A 1 215 ? 8.804 10.982 -34.617 1.00 46.94 215 ARG A O 1
ATOM 1773 N N . GLY A 1 216 ? 10.501 10.391 -35.979 1.00 54.09 216 GLY A N 1
ATOM 1774 C CA . GLY A 1 216 ? 11.609 10.714 -35.075 1.00 54.09 216 GLY A CA 1
ATOM 1775 C C . GLY A 1 216 ? 12.329 9.508 -34.466 1.00 54.09 216 GLY A C 1
ATOM 1776 O O . GLY A 1 216 ? 11.702 8.673 -33.830 1.00 54.09 216 GLY A O 1
ATOM 1777 N N . ARG A 1 217 ? 13.665 9.498 -34.646 1.00 56.53 217 ARG A N 1
ATOM 1778 C CA . ARG A 1 217 ? 14.700 8.558 -34.151 1.00 56.53 217 ARG A CA 1
ATOM 1779 C C . ARG A 1 217 ? 14.324 7.068 -34.175 1.00 56.53 217 ARG A C 1
ATOM 1781 O O . ARG A 1 217 ? 13.489 6.608 -33.403 1.00 56.53 217 ARG A O 1
ATOM 1788 N N . LYS A 1 218 ? 15.062 6.298 -34.987 1.00 64.38 218 LYS A N 1
ATOM 1789 C CA . LYS A 1 218 ? 15.052 4.825 -34.996 1.00 64.38 218 LYS A CA 1
ATOM 1790 C C . LYS A 1 218 ? 15.090 4.304 -33.552 1.00 64.38 218 LYS A C 1
ATOM 1792 O O . LYS A 1 218 ? 16.009 4.640 -32.804 1.00 64.38 218 LYS A O 1
ATOM 1797 N N . ARG A 1 219 ? 14.062 3.551 -33.145 1.00 71.75 219 ARG A N 1
ATOM 1798 C CA . ARG A 1 219 ? 14.011 2.941 -31.811 1.00 71.75 219 ARG A CA 1
ATOM 1799 C C . ARG A 1 219 ? 15.146 1.924 -31.710 1.00 71.75 219 ARG A C 1
ATOM 1801 O O . ARG A 1 219 ? 15.294 1.090 -32.595 1.00 71.75 219 ARG A O 1
ATOM 1808 N N . THR A 1 220 ? 15.938 2.018 -30.646 1.00 81.94 220 THR A N 1
ATOM 1809 C CA . THR A 1 220 ? 17.047 1.089 -30.376 1.00 81.94 220 THR A CA 1
ATOM 1810 C C . THR A 1 220 ? 16.547 -0.300 -29.978 1.00 81.94 220 THR A C 1
ATOM 1812 O O . THR A 1 220 ? 17.219 -1.281 -30.254 1.00 81.94 220 THR A O 1
ATOM 1815 N N . TYR A 1 221 ? 15.359 -0.379 -29.369 1.00 87.69 221 TYR A N 1
ATOM 1816 C CA . TYR A 1 221 ? 14.761 -1.617 -28.871 1.00 87.69 221 TYR A CA 1
ATOM 1817 C C . TYR A 1 221 ? 13.377 -1.824 -29.493 1.00 87.69 221 TYR A C 1
ATOM 1819 O O . TYR A 1 221 ? 12.605 -0.867 -29.640 1.00 87.69 221 TYR A O 1
ATOM 1827 N N . SER A 1 222 ? 13.082 -3.067 -29.859 1.00 89.00 222 SER A N 1
ATOM 1828 C CA . SER A 1 222 ? 11.780 -3.520 -30.343 1.00 89.00 222 SER A CA 1
ATOM 1829 C C . SER A 1 222 ? 10.742 -3.538 -29.221 1.00 89.00 222 SER A C 1
ATOM 1831 O O . SER A 1 222 ? 11.067 -3.537 -28.031 1.00 89.00 222 SER A O 1
ATOM 1833 N N . ASN A 1 223 ? 9.468 -3.555 -29.612 1.00 88.75 223 ASN A N 1
ATOM 1834 C CA . ASN A 1 223 ? 8.367 -3.633 -28.660 1.00 88.75 223 ASN A CA 1
ATOM 1835 C C . ASN A 1 223 ? 8.402 -4.941 -27.861 1.00 88.75 223 ASN A C 1
ATOM 1837 O O . ASN A 1 223 ? 8.215 -4.921 -26.647 1.00 88.75 223 ASN A O 1
ATOM 1841 N N . GLU A 1 224 ? 8.724 -6.046 -28.528 1.00 91.12 224 GLU A N 1
ATOM 1842 C CA . GLU A 1 224 ? 8.831 -7.362 -27.909 1.00 91.12 224 GLU A CA 1
ATOM 1843 C C . GLU A 1 224 ? 9.929 -7.403 -26.839 1.00 91.12 224 GLU A C 1
ATOM 1845 O O . GLU A 1 224 ? 9.665 -7.819 -25.717 1.00 91.12 224 GLU A O 1
ATOM 1850 N N . GLN A 1 225 ? 11.128 -6.878 -27.128 1.00 92.50 225 GLN A N 1
ATOM 1851 C CA . GLN A 1 225 ? 12.230 -6.810 -26.153 1.00 92.50 225 GLN A CA 1
ATOM 1852 C C . GLN A 1 225 ? 11.832 -6.045 -24.883 1.00 92.50 225 GLN A C 1
ATOM 1854 O O . GLN A 1 225 ? 12.173 -6.443 -23.770 1.00 92.50 225 GLN A O 1
ATOM 1859 N N . ILE A 1 226 ? 11.094 -4.938 -25.026 1.00 92.00 226 ILE A N 1
ATOM 1860 C CA . ILE A 1 226 ? 10.643 -4.170 -23.862 1.00 92.00 226 ILE A CA 1
ATOM 1861 C C . ILE A 1 226 ? 9.544 -4.910 -23.093 1.00 92.00 226 ILE A C 1
ATOM 1863 O O . ILE A 1 226 ? 9.558 -4.890 -21.863 1.00 92.00 226 ILE A O 1
ATOM 1867 N N . LEU A 1 227 ? 8.619 -5.583 -23.778 1.00 91.69 227 LEU A N 1
ATOM 1868 C CA . LEU A 1 227 ? 7.592 -6.392 -23.118 1.00 91.69 227 LEU A CA 1
ATOM 1869 C C . LEU A 1 227 ? 8.194 -7.591 -22.380 1.00 91.69 227 LEU A C 1
ATOM 1871 O O . LEU A 1 227 ? 7.866 -7.797 -21.212 1.00 91.69 227 LEU A O 1
ATOM 1875 N N . LYS A 1 228 ? 9.137 -8.309 -23.000 1.00 94.00 228 LYS A N 1
ATOM 1876 C CA . LYS A 1 228 ? 9.899 -9.388 -22.357 1.00 94.00 228 LYS A CA 1
ATOM 1877 C C . LYS A 1 228 ? 10.637 -8.883 -21.123 1.00 94.00 228 LYS A C 1
ATOM 1879 O O . LYS A 1 228 ? 10.570 -9.507 -20.069 1.00 94.00 228 LYS A O 1
ATOM 1884 N N . PHE A 1 229 ? 11.252 -7.703 -21.198 1.00 94.25 229 PHE A N 1
ATOM 1885 C CA . PHE A 1 229 ? 11.861 -7.070 -20.030 1.00 94.25 229 PHE A CA 1
ATOM 1886 C C . PHE A 1 229 ? 10.859 -6.760 -18.912 1.00 94.25 229 PHE A C 1
ATOM 1888 O O . PHE A 1 229 ? 11.173 -6.962 -17.742 1.00 94.25 229 PHE A O 1
ATOM 1895 N N . ILE A 1 230 ? 9.666 -6.263 -19.240 1.00 90.62 230 ILE A N 1
ATOM 1896 C CA . ILE A 1 230 ? 8.636 -5.964 -18.236 1.00 90.62 230 ILE A CA 1
ATOM 1897 C C . ILE A 1 230 ? 8.136 -7.257 -17.589 1.00 90.62 230 ILE A C 1
ATOM 1899 O O . ILE A 1 230 ? 8.020 -7.304 -16.367 1.00 90.62 230 ILE A O 1
ATOM 1903 N N . ALA A 1 231 ? 7.887 -8.304 -18.380 1.00 90.12 231 ALA A N 1
ATOM 1904 C CA . ALA A 1 231 ? 7.525 -9.619 -17.861 1.00 90.12 231 ALA A CA 1
ATOM 1905 C C . ALA A 1 231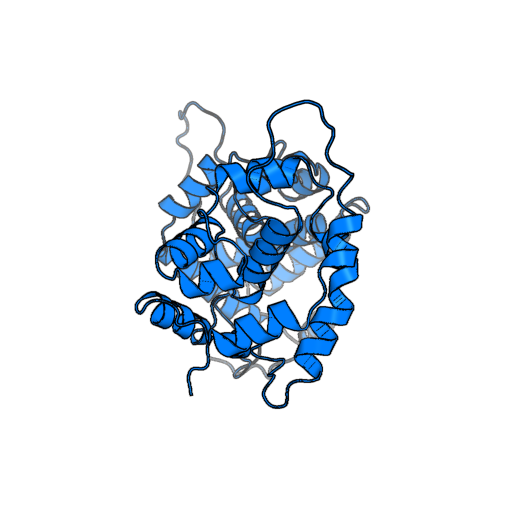 ? 8.624 -10.161 -16.938 1.00 90.12 231 ALA A C 1
ATOM 1907 O O . ALA A 1 231 ? 8.332 -10.524 -15.806 1.00 90.12 231 ALA A O 1
ATOM 1908 N N . PHE A 1 232 ? 9.889 -10.097 -17.360 1.00 91.62 232 PHE A N 1
ATOM 1909 C CA . PHE A 1 232 ? 11.045 -10.448 -16.533 1.00 91.62 232 PHE A CA 1
ATOM 1910 C C . PHE A 1 232 ? 11.094 -9.650 -15.219 1.00 91.62 232 PHE A C 1
ATOM 1912 O O . PHE A 1 232 ? 11.227 -10.234 -14.149 1.00 91.62 232 PHE A O 1
ATOM 1919 N N . GLU A 1 233 ? 10.940 -8.320 -15.276 1.00 88.31 233 GLU A N 1
ATOM 1920 C CA . GLU A 1 233 ? 10.930 -7.440 -14.097 1.00 88.31 233 GLU A CA 1
ATOM 1921 C C . GLU A 1 233 ? 9.886 -7.904 -13.068 1.00 88.31 233 GLU A C 1
ATOM 1923 O O . GLU A 1 233 ? 10.171 -7.920 -11.870 1.00 88.31 233 GLU A O 1
ATOM 1928 N N . LYS A 1 234 ? 8.686 -8.275 -13.535 1.00 84.12 234 LYS A N 1
ATOM 1929 C CA . LYS A 1 234 ? 7.554 -8.645 -12.677 1.00 84.12 234 LYS A CA 1
ATOM 1930 C C . LYS A 1 234 ? 7.610 -10.088 -12.191 1.00 84.12 234 LYS A C 1
ATOM 1932 O O . LYS A 1 234 ? 7.487 -10.309 -10.992 1.00 84.12 234 LYS A O 1
ATOM 1937 N N . LEU A 1 235 ? 7.838 -11.041 -13.089 1.00 82.44 235 LEU A N 1
ATOM 1938 C CA . LEU A 1 235 ? 7.851 -12.471 -12.774 1.00 82.44 235 LEU A CA 1
ATOM 1939 C C . LEU A 1 235 ? 9.029 -12.864 -11.882 1.00 82.44 235 LEU A C 1
ATOM 1941 O O . LEU A 1 235 ? 8.913 -13.775 -11.074 1.00 82.44 235 LEU A O 1
ATOM 1945 N N . CYS A 1 236 ? 10.152 -12.152 -11.978 1.00 80.69 236 CYS A N 1
ATOM 1946 C CA . CYS A 1 236 ? 11.300 -12.363 -11.101 1.00 80.69 236 CYS A CA 1
ATOM 1947 C C . CYS A 1 236 ? 11.240 -11.526 -9.806 1.00 80.69 236 CYS A C 1
ATOM 1949 O O . CYS A 1 236 ? 12.221 -11.485 -9.067 1.00 80.69 236 CYS A O 1
ATOM 1951 N N . GLY A 1 237 ? 10.131 -10.831 -9.523 1.00 74.12 237 GLY A N 1
ATOM 1952 C CA . GLY A 1 237 ? 9.912 -10.158 -8.238 1.00 74.12 237 GLY A CA 1
ATOM 1953 C C . GLY A 1 237 ? 10.876 -9.006 -7.923 1.00 74.12 237 GLY A C 1
ATOM 1954 O O . GLY A 1 237 ? 11.134 -8.719 -6.754 1.00 74.12 237 GLY A O 1
ATOM 1955 N N . PHE A 1 238 ? 11.439 -8.329 -8.930 1.00 78.69 238 PHE A N 1
ATOM 1956 C CA . PHE A 1 238 ? 12.351 -7.211 -8.675 1.00 78.69 238 PHE A CA 1
ATOM 1957 C C . PHE A 1 238 ? 11.611 -6.024 -8.033 1.00 78.69 238 PHE A C 1
ATOM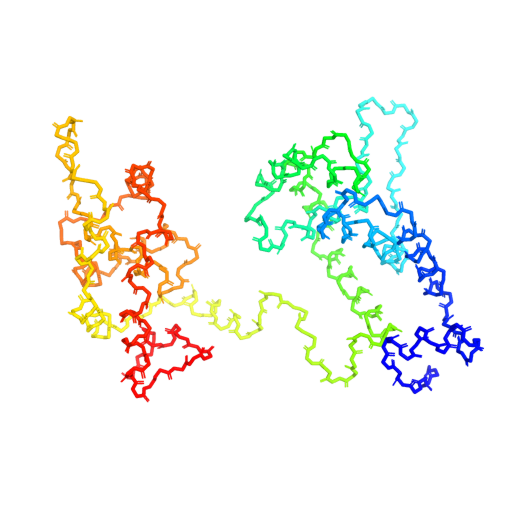 1959 O O . PHE A 1 238 ? 10.627 -5.525 -8.579 1.00 78.69 238 PHE A O 1
ATOM 1966 N N . LEU A 1 239 ? 12.146 -5.485 -6.928 1.00 72.38 239 LEU A N 1
ATOM 1967 C CA . LEU A 1 239 ? 11.543 -4.339 -6.219 1.00 72.38 239 LEU A CA 1
ATOM 1968 C C . LEU A 1 239 ? 11.606 -3.041 -7.034 1.00 72.38 239 LEU A C 1
ATOM 1970 O O . LEU A 1 239 ? 10.869 -2.088 -6.785 1.00 72.38 239 LEU A O 1
ATOM 1974 N N . SER A 1 240 ? 12.520 -2.964 -8.003 1.00 79.00 240 SER A N 1
ATOM 1975 C CA . SER A 1 240 ? 12.611 -1.822 -8.904 1.00 79.00 240 SER A CA 1
ATOM 1976 C C . SER A 1 240 ? 13.163 -2.193 -10.274 1.00 79.00 240 SER A C 1
ATOM 1978 O O . SER A 1 240 ? 14.040 -3.045 -10.426 1.00 79.00 240 SER A O 1
ATOM 1980 N N . ARG A 1 241 ? 12.747 -1.421 -11.279 1.00 85.00 241 ARG A N 1
ATOM 1981 C CA . ARG A 1 241 ? 13.296 -1.488 -12.637 1.00 85.00 241 ARG A CA 1
ATOM 1982 C C . ARG A 1 241 ? 14.816 -1.339 -12.681 1.00 85.00 241 ARG A C 1
ATOM 1984 O O . ARG A 1 241 ? 15.485 -1.995 -13.472 1.00 85.00 241 ARG A O 1
ATOM 1991 N N . SER A 1 242 ? 15.372 -0.471 -11.838 1.00 86.06 242 SER A N 1
ATOM 1992 C CA . SER A 1 242 ? 16.820 -0.260 -11.761 1.00 86.06 242 SER A CA 1
ATOM 1993 C C . SER A 1 242 ? 17.554 -1.511 -11.279 1.00 86.06 242 SER A C 1
ATOM 1995 O O . SER A 1 242 ? 18.628 -1.808 -11.795 1.00 86.06 242 SER A O 1
ATOM 1997 N N . GLN A 1 243 ? 16.979 -2.259 -10.332 1.00 85.62 243 GLN A N 1
ATOM 1998 C CA . GLN A 1 243 ? 17.543 -3.536 -9.888 1.00 85.62 243 GLN A CA 1
ATOM 1999 C C . GLN A 1 243 ? 17.500 -4.582 -11.002 1.00 85.62 243 GLN A C 1
ATOM 2001 O O . GLN A 1 243 ? 18.535 -5.184 -11.267 1.00 85.62 243 GLN A O 1
ATOM 2006 N N . ALA A 1 244 ? 16.373 -4.725 -11.707 1.00 88.62 244 ALA A N 1
ATOM 2007 C CA . ALA A 1 244 ? 16.262 -5.645 -12.842 1.00 88.62 244 ALA A CA 1
ATOM 2008 C C . ALA A 1 244 ? 17.296 -5.324 -13.939 1.00 88.62 244 ALA A C 1
ATOM 2010 O O . ALA A 1 244 ? 18.038 -6.197 -14.379 1.00 88.62 244 ALA A O 1
ATOM 2011 N N . LEU A 1 245 ? 17.434 -4.051 -14.328 1.00 91.38 245 LEU A N 1
ATOM 2012 C CA . LEU A 1 245 ? 18.427 -3.632 -15.328 1.00 91.38 245 LEU A CA 1
ATOM 2013 C C . LEU A 1 245 ? 19.870 -3.841 -14.851 1.00 91.38 245 LEU A C 1
ATOM 2015 O O . LEU A 1 245 ? 20.730 -4.223 -15.642 1.00 91.38 245 LEU A O 1
ATOM 2019 N N . ASN A 1 246 ? 20.159 -3.595 -13.571 1.00 89.81 246 ASN A N 1
ATOM 2020 C CA . ASN A 1 246 ? 21.478 -3.873 -13.000 1.00 89.81 246 ASN A CA 1
ATOM 2021 C C . ASN A 1 246 ? 21.769 -5.375 -12.932 1.00 89.81 246 ASN A C 1
ATOM 2023 O O . ASN A 1 246 ? 22.920 -5.764 -13.112 1.00 89.81 246 ASN A O 1
ATOM 2027 N N . HIS A 1 247 ? 20.750 -6.203 -12.704 1.00 88.56 247 HIS A N 1
ATOM 2028 C CA . HIS A 1 247 ? 20.873 -7.651 -12.763 1.00 88.56 247 HIS A CA 1
ATOM 2029 C C . HIS A 1 247 ? 21.231 -8.098 -14.186 1.00 88.56 247 HIS A C 1
ATOM 2031 O O . HIS A 1 247 ? 22.261 -8.736 -14.372 1.00 88.56 247 HIS A O 1
ATOM 2037 N N . LEU A 1 248 ? 20.495 -7.651 -15.208 1.00 91.94 248 LEU A N 1
ATOM 2038 C CA . LEU A 1 248 ? 20.822 -7.968 -16.606 1.00 91.94 248 LEU A CA 1
ATOM 2039 C C . LEU A 1 248 ? 22.251 -7.548 -16.988 1.00 91.94 248 LEU A C 1
ATOM 2041 O O . LEU A 1 248 ? 22.940 -8.278 -17.690 1.00 91.94 248 LEU A O 1
ATOM 2045 N N . LYS A 1 249 ? 22.743 -6.408 -16.480 1.00 91.00 249 LYS A N 1
ATOM 2046 C CA . LYS A 1 249 ? 24.127 -5.956 -16.733 1.00 91.00 249 LYS A CA 1
ATOM 2047 C C . LYS A 1 249 ? 25.179 -6.889 -16.142 1.00 91.00 249 LYS A C 1
ATOM 2049 O O . LYS A 1 249 ? 26.267 -6.995 -16.695 1.00 91.00 249 LYS A O 1
ATOM 2054 N N . LYS A 1 250 ? 24.874 -7.513 -15.005 1.00 89.69 250 LYS A N 1
ATOM 2055 C CA . LYS A 1 250 ? 25.758 -8.470 -14.330 1.00 89.69 250 LYS A CA 1
ATOM 2056 C C . LYS A 1 250 ? 25.636 -9.884 -14.905 1.00 89.69 250 LYS A C 1
ATOM 2058 O O . LYS A 1 250 ? 26.559 -10.670 -14.727 1.00 89.69 250 LYS A O 1
ATOM 2063 N N . HIS A 1 251 ? 24.539 -10.185 -15.602 1.00 89.81 251 HIS A N 1
ATOM 2064 C CA . HIS A 1 251 ? 24.218 -11.508 -16.140 1.00 89.81 251 HIS A CA 1
ATOM 2065 C C . HIS A 1 251 ? 23.883 -11.430 -17.647 1.00 89.81 251 HIS A C 1
ATOM 2067 O O . HIS A 1 251 ? 22.708 -11.438 -18.023 1.00 89.81 251 HIS A O 1
ATOM 2073 N N . PRO 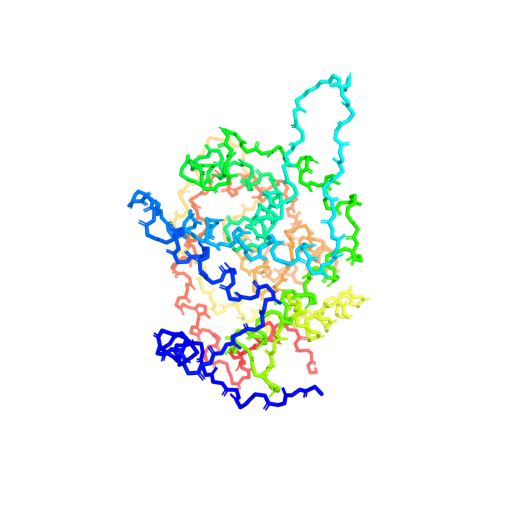A 1 252 ? 24.898 -11.361 -18.537 1.00 91.25 252 PRO A N 1
ATOM 2074 C CA . PRO A 1 252 ? 24.699 -11.187 -19.983 1.00 91.25 252 PRO A CA 1
ATOM 2075 C C . PRO A 1 252 ? 23.894 -12.304 -20.660 1.00 91.25 252 PRO A C 1
ATOM 2077 O O . PRO A 1 252 ? 23.195 -12.056 -21.643 1.00 91.25 252 PRO A O 1
ATOM 2080 N N . VAL A 1 253 ? 23.957 -13.529 -20.131 1.00 91.12 253 VAL A N 1
ATOM 2081 C CA . VAL A 1 253 ? 23.173 -14.663 -20.645 1.00 91.12 253 VAL A CA 1
ATOM 2082 C C . VAL A 1 253 ? 21.680 -14.415 -20.426 1.00 91.12 253 VAL A C 1
ATOM 2084 O O . VAL A 1 253 ? 20.897 -14.474 -21.372 1.00 91.12 253 VAL A O 1
ATOM 2087 N N . VAL A 1 254 ? 21.298 -13.998 -19.215 1.00 91.88 254 VAL A N 1
ATOM 2088 C CA . VAL A 1 254 ? 19.926 -13.577 -18.884 1.00 91.88 254 VAL A CA 1
ATOM 2089 C C . VAL A 1 254 ? 19.495 -12.385 -19.745 1.00 91.88 254 VAL A C 1
ATOM 2091 O O . VAL A 1 254 ? 18.378 -12.368 -20.257 1.00 91.88 254 VAL A O 1
ATOM 2094 N N . ALA A 1 255 ? 20.381 -11.408 -19.972 1.00 93.75 255 ALA A N 1
ATOM 2095 C CA . ALA A 1 255 ? 20.094 -10.283 -20.866 1.00 93.75 255 ALA A CA 1
ATOM 2096 C C . ALA A 1 255 ? 19.775 -10.750 -22.292 1.00 93.75 255 ALA A C 1
ATOM 2098 O O . ALA A 1 255 ? 18.799 -10.286 -22.878 1.00 93.75 255 ALA A O 1
ATOM 2099 N N . THR A 1 256 ? 20.534 -11.717 -22.809 1.00 94.62 256 THR A N 1
ATOM 2100 C CA . THR A 1 256 ? 20.314 -12.311 -24.134 1.00 94.62 256 THR A CA 1
ATOM 2101 C C . THR A 1 256 ? 18.982 -13.057 -24.201 1.00 94.62 256 THR A C 1
ATOM 2103 O O . THR A 1 256 ? 18.246 -12.883 -25.167 1.00 94.62 256 THR A O 1
ATOM 2106 N N . ILE A 1 257 ? 18.623 -13.816 -23.158 1.00 94.19 257 ILE A N 1
ATOM 2107 C CA . ILE A 1 257 ? 17.330 -14.518 -23.058 1.00 94.19 257 ILE A CA 1
ATOM 2108 C C . ILE A 1 257 ? 16.151 -13.534 -23.110 1.00 94.19 257 ILE A C 1
ATOM 2110 O O . ILE A 1 257 ? 15.176 -13.766 -23.820 1.00 94.19 257 ILE A O 1
ATOM 2114 N N . VAL A 1 258 ? 16.257 -12.405 -22.403 1.00 92.88 258 VAL A N 1
ATOM 2115 C CA . VAL A 1 258 ? 15.249 -11.326 -22.417 1.00 92.88 258 VAL A CA 1
ATOM 2116 C C . VAL A 1 258 ? 15.233 -10.567 -23.759 1.00 92.88 258 VAL A C 1
ATOM 2118 O O . VAL A 1 258 ? 14.287 -9.836 -24.057 1.00 92.88 258 VAL A O 1
ATOM 2121 N N . GLY A 1 259 ? 16.250 -10.765 -24.601 1.00 92.31 259 GLY A N 1
ATOM 2122 C CA . GLY A 1 259 ? 16.353 -10.213 -25.950 1.00 92.31 259 GLY A CA 1
ATOM 2123 C C . GLY A 1 259 ? 17.323 -9.038 -26.091 1.00 92.31 259 GLY A C 1
ATOM 2124 O O . GLY A 1 259 ? 17.351 -8.413 -27.144 1.00 92.31 259 GLY A O 1
ATOM 2125 N N . PHE A 1 260 ? 18.124 -8.704 -25.079 1.00 92.69 260 PHE A N 1
ATOM 2126 C CA . PHE A 1 260 ? 19.111 -7.618 -25.123 1.00 92.69 260 PHE A CA 1
ATOM 2127 C C . PHE A 1 260 ? 20.532 -8.136 -25.399 1.00 92.69 260 PHE A C 1
ATOM 2129 O O . PHE A 1 260 ? 21.328 -8.295 -24.475 1.00 92.69 260 PHE A O 1
ATOM 2136 N N . SER A 1 261 ? 20.864 -8.363 -26.672 1.00 84.00 261 SER A N 1
ATOM 2137 C CA . SER A 1 261 ? 22.216 -8.751 -27.115 1.00 84.00 261 SER A CA 1
ATOM 2138 C C . SER A 1 261 ? 23.170 -7.559 -27.274 1.00 84.00 261 SER A C 1
ATOM 2140 O O . SER A 1 261 ? 24.326 -7.635 -26.869 1.00 84.00 261 SER A O 1
ATOM 2142 N N . ASP A 1 262 ? 22.679 -6.430 -27.797 1.00 81.12 262 ASP A N 1
ATOM 2143 C CA . ASP A 1 262 ? 23.515 -5.287 -28.219 1.00 81.12 262 ASP A CA 1
ATOM 2144 C C . ASP A 1 262 ? 23.537 -4.129 -27.207 1.00 81.12 262 ASP A C 1
ATOM 2146 O O . ASP A 1 262 ? 23.866 -2.984 -27.528 1.00 81.12 262 ASP A O 1
ATOM 2150 N N . GLY A 1 263 ? 23.156 -4.417 -25.963 1.00 86.94 263 GLY A N 1
ATOM 2151 C CA . GLY A 1 263 ? 23.125 -3.452 -24.871 1.00 86.94 263 GLY A CA 1
ATOM 2152 C C . GLY A 1 263 ? 21.797 -3.428 -24.126 1.00 86.94 263 GLY A C 1
ATOM 2153 O O . GLY A 1 263 ? 20.746 -3.796 -24.641 1.00 86.94 263 GLY A O 1
ATOM 2154 N N . ILE A 1 264 ? 21.861 -2.988 -22.872 1.00 91.88 264 ILE A N 1
ATOM 2155 C CA . ILE A 1 264 ? 20.718 -2.970 -21.955 1.00 91.88 264 ILE A CA 1
ATOM 2156 C C . ILE A 1 264 ? 20.191 -1.535 -21.854 1.00 91.88 264 ILE A C 1
ATOM 2158 O O . ILE A 1 264 ? 20.984 -0.609 -21.628 1.00 91.88 264 ILE A O 1
ATOM 2162 N N . PRO A 1 265 ? 18.868 -1.308 -21.971 1.00 91.19 265 PRO A N 1
ATOM 2163 C CA . PRO A 1 265 ? 18.308 0.032 -21.886 1.00 91.19 265 PRO A CA 1
ATOM 2164 C C . PRO A 1 265 ? 18.570 0.669 -20.518 1.00 91.19 265 PRO A C 1
ATOM 2166 O O . PRO A 1 265 ? 18.603 0.015 -19.477 1.00 91.19 265 PRO A O 1
ATOM 2169 N N . SER A 1 266 ? 18.703 1.995 -20.490 1.00 89.56 266 SER A N 1
ATOM 2170 C CA . SER A 1 266 ? 18.664 2.727 -19.224 1.00 89.56 266 SER A CA 1
ATOM 2171 C C . SER A 1 266 ? 17.240 2.746 -18.656 1.00 89.56 266 SER A C 1
ATOM 2173 O O . SER A 1 266 ? 16.256 2.708 -19.400 1.00 89.56 266 SER A O 1
ATOM 2175 N N . ALA A 1 267 ? 17.107 2.925 -17.339 1.00 87.88 267 ALA A N 1
ATOM 2176 C CA . ALA A 1 267 ? 15.797 3.094 -16.704 1.00 87.88 267 ALA A CA 1
ATOM 2177 C C . ALA A 1 267 ? 14.998 4.262 -17.319 1.00 87.88 267 ALA A C 1
ATOM 2179 O O . ALA A 1 267 ? 13.784 4.163 -17.491 1.00 87.88 267 ALA A O 1
ATOM 2180 N N . SER A 1 268 ? 15.680 5.345 -17.714 1.00 86.19 268 SER A N 1
ATOM 2181 C CA . SER A 1 268 ? 15.068 6.482 -18.412 1.00 86.19 268 SER A CA 1
ATOM 2182 C C . SER A 1 268 ? 14.567 6.126 -19.814 1.00 86.19 268 SER A C 1
ATOM 2184 O O . SER A 1 268 ? 13.518 6.619 -20.225 1.00 86.19 268 SER A O 1
ATOM 2186 N N . THR A 1 269 ? 15.275 5.250 -20.532 1.00 87.50 269 THR A N 1
ATOM 2187 C CA . THR A 1 269 ? 14.863 4.759 -21.855 1.00 87.50 269 THR A CA 1
ATOM 2188 C C . THR A 1 269 ? 13.571 3.964 -21.741 1.00 87.50 269 THR A C 1
ATOM 2190 O O . THR A 1 269 ? 12.603 4.286 -22.428 1.00 87.50 269 THR A O 1
ATOM 2193 N N . VAL A 1 270 ? 13.516 3.005 -20.810 1.00 88.19 270 VAL A N 1
ATOM 2194 C CA . VAL A 1 270 ? 12.299 2.219 -20.558 1.00 88.19 270 VAL A CA 1
ATOM 2195 C C . VAL A 1 270 ? 11.153 3.125 -20.102 1.00 88.19 270 VAL A C 1
ATOM 2197 O O . VAL A 1 270 ? 10.046 3.024 -20.614 1.00 88.19 270 VAL A O 1
ATOM 2200 N N . HIS A 1 271 ? 11.405 4.081 -19.202 1.00 86.81 271 HIS A N 1
ATOM 2201 C CA . HIS A 1 271 ? 10.376 5.024 -18.742 1.00 86.81 271 HIS A CA 1
ATOM 2202 C C . HIS A 1 271 ? 9.776 5.865 -19.874 1.00 86.81 271 HIS A C 1
ATOM 2204 O O . HIS A 1 271 ? 8.561 6.019 -19.973 1.00 86.81 271 HIS A O 1
ATOM 2210 N N . ASN A 1 272 ? 10.621 6.406 -20.753 1.00 84.19 272 ASN A N 1
ATOM 2211 C CA . ASN A 1 272 ? 10.162 7.182 -21.904 1.00 84.19 272 ASN A CA 1
ATOM 2212 C C . ASN A 1 272 ? 9.407 6.323 -22.918 1.00 84.19 272 ASN A C 1
ATOM 2214 O O . ASN A 1 272 ? 8.504 6.829 -23.584 1.00 84.19 272 ASN A O 1
ATOM 2218 N N . TYR A 1 273 ? 9.771 5.048 -23.028 1.00 84.31 273 TYR A N 1
ATOM 2219 C CA . TYR A 1 273 ? 9.065 4.084 -23.853 1.00 84.31 273 TYR A CA 1
ATOM 2220 C C . TYR A 1 273 ? 7.657 3.816 -23.299 1.00 84.31 273 TYR A C 1
ATOM 2222 O O . TYR A 1 273 ? 6.680 4.014 -24.017 1.00 84.31 273 TYR A O 1
ATOM 2230 N N . LEU A 1 274 ? 7.538 3.527 -21.999 1.00 84.50 274 LEU A N 1
ATOM 2231 C CA . LEU A 1 274 ? 6.257 3.294 -21.319 1.00 84.50 274 LEU A CA 1
ATOM 2232 C C . LEU A 1 274 ? 5.283 4.473 -21.432 1.00 84.50 274 LEU A C 1
ATOM 2234 O O . LEU A 1 274 ? 4.087 4.266 -21.590 1.00 84.50 274 LEU A O 1
ATOM 2238 N N . LYS A 1 275 ? 5.776 5.718 -21.410 1.00 83.12 275 LYS A N 1
ATOM 2239 C CA . LYS A 1 275 ? 4.935 6.916 -21.612 1.00 83.12 275 LYS A CA 1
ATOM 2240 C C . LYS A 1 275 ? 4.258 6.984 -22.982 1.00 83.12 275 LYS A C 1
ATOM 2242 O O . LYS A 1 275 ? 3.318 7.752 -23.150 1.00 83.12 275 LYS A O 1
ATOM 2247 N N . ARG A 1 276 ? 4.805 6.283 -23.975 1.00 79.19 276 ARG A N 1
ATOM 2248 C CA . ARG A 1 276 ? 4.351 6.307 -25.373 1.00 79.19 276 ARG A CA 1
ATOM 2249 C C . ARG A 1 276 ? 3.552 5.063 -25.741 1.00 79.19 276 ARG A C 1
ATOM 2251 O O . ARG A 1 276 ? 3.093 4.968 -26.875 1.00 79.19 276 ARG A O 1
ATOM 2258 N N . MET A 1 277 ? 3.437 4.113 -24.821 1.00 81.44 277 MET A N 1
ATOM 2259 C CA . MET A 1 277 ? 2.634 2.916 -24.990 1.00 81.44 277 MET A CA 1
ATOM 2260 C C . MET A 1 277 ? 1.256 3.106 -24.364 1.00 81.44 277 MET A C 1
ATOM 2262 O O . MET A 1 277 ? 1.105 3.889 -23.421 1.00 81.44 277 MET A O 1
ATOM 2266 N N . PRO A 1 278 ? 0.270 2.326 -24.820 1.00 82.44 278 PRO A N 1
ATOM 2267 C CA . PRO A 1 278 ? -0.924 2.069 -24.036 1.00 82.44 278 PRO A CA 1
ATOM 2268 C C . PRO A 1 278 ? -0.570 1.538 -22.630 1.00 82.44 278 PRO A C 1
ATOM 2270 O O . PRO A 1 278 ? 0.514 0.975 -22.436 1.00 82.44 278 PRO A O 1
ATOM 2273 N N . PRO A 1 279 ? -1.458 1.701 -21.633 1.00 84.12 279 PRO A N 1
ATOM 2274 C CA . PRO A 1 279 ? -1.202 1.242 -20.271 1.00 84.12 279 PRO A CA 1
ATOM 2275 C C . PRO A 1 279 ? -0.800 -0.238 -20.220 1.00 84.12 279 PRO A C 1
ATOM 2277 O O . PRO A 1 279 ? -1.467 -1.083 -20.811 1.00 84.12 279 PRO A O 1
ATOM 2280 N N . ILE A 1 280 ? 0.256 -0.565 -19.468 1.00 81.88 280 ILE A N 1
ATOM 2281 C CA . ILE A 1 280 ? 0.776 -1.940 -19.369 1.00 81.88 280 ILE A CA 1
ATOM 2282 C C . ILE A 1 280 ? -0.288 -2.974 -18.981 1.00 81.88 280 ILE A C 1
ATOM 2284 O O . ILE A 1 280 ? -0.321 -4.008 -19.640 1.00 81.88 280 ILE A O 1
ATOM 2288 N N . PRO A 1 281 ? -1.198 -2.728 -18.015 1.00 81.25 281 PRO A N 1
ATOM 2289 C CA . PRO A 1 281 ? -2.259 -3.691 -17.712 1.00 81.25 281 PRO A CA 1
ATOM 2290 C C . PRO A 1 281 ? -3.167 -4.006 -18.906 1.00 81.25 281 PRO A C 1
ATOM 2292 O O . PRO A 1 281 ? -3.664 -5.117 -19.019 1.00 81.25 281 PRO A O 1
ATOM 2295 N N . TRP A 1 282 ? -3.371 -3.044 -19.810 1.00 82.69 282 TRP A N 1
ATOM 2296 C CA . TRP A 1 282 ? -4.162 -3.256 -21.020 1.00 82.69 282 TRP A CA 1
ATOM 2297 C C . TRP A 1 282 ? -3.395 -4.093 -22.046 1.00 82.69 282 TRP A C 1
ATOM 2299 O O . TRP A 1 282 ? -3.943 -5.053 -22.576 1.00 82.69 282 TRP A O 1
ATOM 2309 N N . VAL A 1 283 ? -2.112 -3.784 -22.260 1.00 84.50 283 VAL A N 1
ATOM 2310 C CA . VAL A 1 283 ? -1.243 -4.525 -23.192 1.00 84.50 283 VAL A CA 1
ATOM 2311 C C . VAL A 1 283 ? -0.986 -5.957 -22.716 1.00 84.50 283 VAL A C 1
ATOM 2313 O O . VAL A 1 283 ? -1.000 -6.880 -23.515 1.00 84.50 283 VAL A O 1
ATOM 2316 N N . MET A 1 284 ? -0.781 -6.161 -21.414 1.00 82.00 284 MET A N 1
ATOM 2317 C CA . MET A 1 284 ? -0.494 -7.479 -20.839 1.00 82.00 284 MET A CA 1
ATOM 2318 C C . MET A 1 284 ? -1.750 -8.325 -20.620 1.00 82.00 284 MET A C 1
ATOM 2320 O O . MET A 1 284 ? -1.627 -9.499 -20.294 1.00 82.00 284 MET A O 1
ATOM 2324 N N . ARG A 1 285 ? -2.957 -7.774 -20.807 1.00 85.62 285 ARG A N 1
ATOM 2325 C CA . ARG A 1 285 ? -4.203 -8.525 -20.600 1.00 85.62 285 ARG A CA 1
ATOM 2326 C C . ARG A 1 285 ? -4.301 -9.742 -21.515 1.00 85.62 285 ARG A C 1
ATOM 2328 O O . ARG A 1 285 ? -4.716 -10.797 -21.062 1.00 85.62 285 ARG A O 1
ATOM 2335 N N . VAL A 1 286 ? -3.874 -9.593 -22.769 1.00 87.12 286 VAL A N 1
ATOM 2336 C CA . VAL A 1 286 ? -3.846 -10.682 -23.764 1.00 87.12 286 VAL A CA 1
ATOM 2337 C C . VAL A 1 286 ? -2.771 -11.732 -23.475 1.00 87.12 286 VAL A C 1
ATOM 2339 O O . VAL A 1 286 ? -2.740 -12.766 -24.124 1.00 87.12 286 VAL A O 1
ATOM 2342 N N . MET A 1 287 ? -1.895 -11.460 -22.506 1.00 86.75 287 MET A N 1
ATOM 2343 C CA . MET A 1 287 ? -0.832 -12.362 -22.073 1.00 86.75 287 MET A CA 1
ATOM 2344 C C . MET A 1 287 ? -1.195 -13.121 -20.798 1.00 86.75 287 MET A C 1
ATOM 2346 O O . MET A 1 287 ? -0.437 -14.001 -20.415 1.00 86.75 287 MET A O 1
ATOM 2350 N N . LEU A 1 288 ? -2.298 -12.779 -20.120 1.00 82.44 288 LEU A N 1
ATOM 2351 C CA . LEU A 1 288 ? -2.642 -13.403 -18.842 1.00 82.44 288 LEU A CA 1
ATOM 2352 C C . LEU A 1 288 ? -2.901 -14.898 -19.014 1.00 82.44 288 LEU A C 1
ATOM 2354 O O . LEU A 1 288 ? -2.202 -15.680 -18.385 1.00 82.44 288 LEU A O 1
ATOM 2358 N N . ASP A 1 289 ? -3.813 -15.282 -19.909 1.00 82.75 289 ASP A N 1
ATOM 2359 C CA . ASP A 1 289 ? -4.170 -16.694 -20.084 1.00 82.75 289 ASP A CA 1
ATOM 2360 C C . ASP A 1 289 ? -2.962 -17.546 -20.529 1.00 82.75 289 ASP A C 1
ATOM 2362 O O . ASP A 1 289 ? -2.686 -18.539 -19.861 1.00 82.75 289 ASP A O 1
ATOM 2366 N N . PRO A 1 290 ? -2.145 -17.141 -21.531 1.00 86.50 290 PRO A N 1
ATOM 2367 C CA . PRO A 1 290 ? -0.951 -17.905 -21.910 1.00 86.50 290 PRO A CA 1
ATOM 2368 C C . PRO A 1 290 ? 0.115 -18.003 -20.809 1.00 86.50 290 PRO A C 1
ATOM 2370 O O . PRO A 1 290 ? 0.817 -19.008 -20.710 1.00 86.50 290 PRO A O 1
ATOM 2373 N N . ILE A 1 291 ? 0.281 -16.959 -19.987 1.00 86.00 291 ILE A N 1
ATOM 2374 C CA . ILE A 1 291 ? 1.229 -16.984 -18.864 1.00 86.00 291 ILE A CA 1
ATOM 2375 C C . ILE A 1 291 ? 0.709 -17.905 -17.757 1.00 86.00 291 ILE A C 1
ATOM 2377 O O . ILE A 1 291 ? 1.488 -18.679 -17.205 1.00 86.00 291 ILE A O 1
ATOM 2381 N N . THR A 1 292 ? -0.584 -17.837 -17.441 1.00 82.81 292 THR A N 1
ATOM 2382 C CA . THR A 1 292 ? -1.219 -18.707 -16.447 1.00 82.81 292 THR A CA 1
ATOM 2383 C C . THR A 1 292 ? -1.146 -20.169 -16.880 1.00 82.81 292 THR A C 1
ATOM 2385 O O . THR A 1 292 ? -0.631 -20.989 -16.127 1.00 82.81 292 THR A O 1
ATOM 2388 N N . GLU A 1 293 ? -1.530 -20.481 -18.120 1.00 86.00 293 GLU A N 1
ATOM 2389 C CA . GLU A 1 293 ? -1.446 -21.834 -18.687 1.00 86.00 293 GLU A CA 1
ATOM 2390 C C . GLU A 1 293 ? -0.004 -22.368 -18.675 1.00 86.00 293 GLU A C 1
ATOM 2392 O O . GLU A 1 293 ? 0.245 -23.537 -18.355 1.00 86.00 293 GLU A O 1
ATOM 2397 N N . PHE A 1 294 ? 0.981 -21.505 -18.959 1.00 89.06 294 PHE A N 1
ATOM 2398 C CA . PHE A 1 294 ? 2.385 -21.881 -18.838 1.00 89.06 294 PHE A CA 1
ATOM 2399 C C . PHE A 1 294 ? 2.721 -22.354 -17.424 1.00 89.06 294 PHE A C 1
ATOM 2401 O O . PHE A 1 294 ? 3.368 -23.388 -17.303 1.00 89.06 294 PHE A O 1
ATOM 2408 N N . PHE A 1 295 ? 2.315 -21.632 -16.376 1.00 83.94 295 PHE A N 1
ATOM 2409 C CA . PHE A 1 295 ? 2.643 -22.001 -14.997 1.00 83.94 295 PHE A CA 1
ATOM 2410 C C . PHE A 1 295 ? 1.843 -23.209 -14.501 1.00 83.94 295 PHE A C 1
ATOM 2412 O O . PHE A 1 295 ? 2.442 -24.125 -13.940 1.00 83.94 295 PHE A O 1
ATOM 2419 N N . GLU A 1 296 ? 0.538 -23.262 -14.776 1.00 82.50 296 GLU A N 1
ATOM 2420 C CA . GLU A 1 296 ? -0.343 -24.376 -14.389 1.00 82.50 296 GLU A CA 1
ATOM 2421 C C . GLU A 1 296 ? 0.083 -25.712 -15.019 1.00 82.50 296 GLU A C 1
ATOM 2423 O O . GLU A 1 296 ? -0.098 -26.775 -14.427 1.00 82.50 296 GLU A O 1
ATOM 2428 N N . SER A 1 297 ? 0.704 -25.678 -16.203 1.00 84.94 297 SER A N 1
ATOM 2429 C CA . SER A 1 297 ? 1.226 -26.878 -16.867 1.00 84.94 297 SER A CA 1
ATOM 2430 C C . SER A 1 297 ? 2.564 -27.383 -16.308 1.00 84.94 297 SER A C 1
ATOM 2432 O O . SER A 1 297 ? 3.033 -28.447 -16.725 1.00 84.94 297 SER A O 1
ATOM 2434 N N . GLN A 1 298 ? 3.206 -26.669 -15.373 1.00 83.88 298 GLN A N 1
ATOM 2435 C CA . GLN A 1 298 ? 4.496 -27.096 -14.827 1.00 83.88 298 GLN A CA 1
ATOM 2436 C C . GLN A 1 298 ? 4.319 -28.027 -13.616 1.00 83.88 298 GLN A C 1
ATOM 2438 O O . GLN A 1 298 ? 3.718 -27.637 -12.619 1.00 83.88 298 GLN A O 1
ATOM 2443 N N . PRO A 1 299 ? 4.965 -29.208 -13.600 1.00 74.38 299 PRO A N 1
ATOM 2444 C CA . PRO A 1 299 ? 4.808 -30.197 -12.526 1.00 74.38 299 PRO A CA 1
ATOM 2445 C C . PRO A 1 299 ? 5.367 -29.759 -11.160 1.00 74.38 299 PRO A C 1
ATOM 2447 O O . PRO A 1 299 ? 5.137 -30.430 -10.163 1.00 74.38 299 PRO A O 1
ATOM 2450 N N . ASN A 1 300 ? 6.132 -28.663 -11.111 1.00 68.69 300 ASN A N 1
ATOM 2451 C CA . ASN A 1 300 ? 6.787 -28.135 -9.908 1.00 68.69 300 ASN A CA 1
ATOM 2452 C C . ASN A 1 300 ? 6.384 -26.680 -9.618 1.00 68.69 300 ASN A C 1
ATOM 2454 O O . ASN A 1 300 ? 7.155 -25.951 -8.985 1.00 68.69 300 ASN A O 1
ATOM 2458 N N . TYR A 1 301 ? 5.261 -26.224 -10.171 1.00 70.06 301 TYR A N 1
ATOM 2459 C CA . TYR A 1 301 ? 4.735 -24.901 -9.875 1.00 70.06 301 TYR A CA 1
ATOM 2460 C C . TYR A 1 301 ? 3.990 -24.930 -8.541 1.00 70.06 301 TYR A C 1
ATOM 2462 O O . TYR A 1 301 ? 3.203 -25.833 -8.271 1.00 70.06 301 TYR A O 1
ATOM 2470 N N . ASP A 1 302 ? 4.322 -23.966 -7.690 1.00 68.69 302 ASP A N 1
ATOM 2471 C CA . ASP A 1 302 ? 3.729 -23.776 -6.376 1.00 68.69 302 ASP A CA 1
ATOM 2472 C C . ASP A 1 302 ? 2.955 -22.459 -6.416 1.00 68.69 302 ASP A C 1
ATOM 2474 O O . ASP A 1 302 ? 3.565 -21.388 -6.493 1.00 68.69 302 ASP A O 1
ATOM 2478 N N . ASP A 1 303 ? 1.624 -22.542 -6.380 1.00 61.91 303 ASP A N 1
ATOM 2479 C CA . ASP A 1 303 ? 0.735 -21.376 -6.366 1.00 61.91 303 ASP A CA 1
ATOM 2480 C C . ASP A 1 303 ? 0.994 -20.455 -5.163 1.00 61.91 303 ASP A C 1
ATOM 2482 O O . ASP A 1 303 ? 0.699 -19.257 -5.218 1.00 61.91 303 ASP A O 1
ATOM 2486 N N . HIS A 1 304 ? 1.571 -20.988 -4.082 1.00 55.62 304 HIS A N 1
ATOM 2487 C CA . HIS A 1 304 ? 1.899 -20.231 -2.879 1.00 55.62 304 HIS A CA 1
ATOM 2488 C C . HIS A 1 304 ? 3.280 -19.547 -2.949 1.00 55.62 304 HIS A C 1
ATOM 2490 O O . HIS A 1 304 ? 3.492 -18.558 -2.246 1.00 55.62 304 HIS A O 1
ATOM 2496 N N . ASP A 1 305 ? 4.196 -19.996 -3.821 1.00 63.53 305 ASP A N 1
ATOM 2497 C CA . ASP A 1 305 ? 5.495 -19.349 -4.094 1.00 63.53 305 ASP A CA 1
ATOM 2498 C C . ASP A 1 305 ? 5.865 -19.416 -5.594 1.00 63.53 305 ASP A C 1
ATOM 2500 O O . ASP A 1 305 ? 6.792 -20.139 -6.001 1.00 63.53 305 ASP A O 1
ATOM 2504 N N . PRO A 1 306 ? 5.190 -18.618 -6.445 1.00 59.59 306 PRO A N 1
ATOM 2505 C CA . PRO A 1 306 ? 5.416 -18.614 -7.890 1.00 59.59 306 PRO A CA 1
ATOM 2506 C C . PRO A 1 306 ? 6.817 -18.111 -8.268 1.00 59.59 306 PRO A C 1
ATOM 2508 O O . PRO A 1 306 ? 7.348 -18.457 -9.327 1.00 59.59 306 PRO A O 1
ATOM 2511 N N . LEU A 1 307 ? 7.463 -17.325 -7.395 1.00 63.31 307 LEU A N 1
ATOM 2512 C CA . LEU A 1 307 ? 8.827 -16.841 -7.616 1.00 63.31 307 LEU A CA 1
ATOM 2513 C C . LEU A 1 307 ? 9.816 -18.006 -7.616 1.00 63.31 307 LEU A C 1
ATOM 2515 O O . LEU A 1 307 ? 10.743 -18.031 -8.430 1.00 63.31 307 LEU A O 1
ATOM 2519 N N . SER A 1 308 ? 9.608 -19.003 -6.751 1.00 68.56 308 SER A N 1
ATOM 2520 C CA . SER A 1 308 ? 10.479 -20.175 -6.657 1.00 68.56 308 SER A CA 1
ATOM 2521 C C . SER A 1 308 ? 10.717 -20.877 -7.995 1.00 68.56 308 SER A C 1
ATOM 2523 O O . SER A 1 308 ? 11.796 -21.444 -8.199 1.00 68.56 308 SER A O 1
ATOM 2525 N N . PHE A 1 309 ? 9.777 -20.763 -8.940 1.00 73.94 309 PHE A N 1
ATOM 2526 C CA . PHE A 1 309 ? 9.911 -21.328 -10.272 1.00 73.94 309 PHE A CA 1
ATOM 2527 C C . PHE A 1 309 ? 11.194 -20.868 -10.979 1.00 73.94 309 PHE A C 1
ATOM 2529 O O . PHE A 1 309 ? 11.930 -21.706 -11.497 1.00 73.94 309 PHE A O 1
ATOM 2536 N N . PHE A 1 310 ? 11.521 -19.573 -10.950 1.00 76.06 310 PHE A N 1
ATOM 2537 C CA . PHE A 1 310 ? 12.717 -19.041 -11.618 1.00 76.06 310 PHE A CA 1
ATOM 2538 C C . PHE A 1 310 ? 13.974 -19.048 -10.743 1.00 76.06 310 PHE A C 1
ATOM 2540 O O . PHE A 1 310 ? 15.059 -18.800 -11.264 1.00 76.06 310 PHE A O 1
ATOM 2547 N N . PHE A 1 311 ? 13.860 -19.321 -9.440 1.00 70.56 311 PHE A N 1
ATOM 2548 C CA . PHE A 1 311 ? 14.973 -19.184 -8.486 1.00 70.56 311 PHE A CA 1
ATOM 2549 C C . PHE A 1 311 ? 15.474 -20.500 -7.886 1.00 70.56 311 PHE A C 1
ATOM 2551 O O . PHE A 1 311 ? 16.521 -20.503 -7.238 1.00 70.56 311 PHE A O 1
ATOM 2558 N N . ARG A 1 312 ? 14.775 -21.625 -8.083 1.00 63.25 312 ARG A N 1
ATOM 2559 C CA . ARG A 1 312 ? 15.286 -22.937 -7.662 1.00 63.25 312 ARG A CA 1
ATOM 2560 C C . ARG A 1 312 ? 16.372 -23.405 -8.640 1.00 63.25 312 ARG A C 1
ATOM 2562 O O . ARG A 1 312 ? 16.096 -23.844 -9.758 1.00 63.25 312 ARG A O 1
ATOM 2569 N N . SER A 1 313 ? 17.622 -23.276 -8.206 1.00 48.38 313 SER A N 1
ATOM 2570 C CA . SER A 1 313 ? 18.732 -24.103 -8.673 1.00 48.38 313 SER A CA 1
ATOM 2571 C C . SER A 1 313 ? 18.598 -25.465 -7.997 1.00 48.38 313 SER A C 1
ATOM 2573 O O . SER A 1 313 ? 18.715 -25.527 -6.772 1.00 48.38 313 SER A O 1
ATOM 2575 N N . PHE A 1 314 ? 18.307 -26.512 -8.761 1.00 45.81 314 PHE A N 1
ATOM 2576 C CA . PHE A 1 314 ? 18.677 -27.858 -8.332 1.00 45.81 314 PHE A CA 1
ATOM 2577 C C . PHE A 1 314 ? 20.153 -28.067 -8.652 1.00 45.81 314 PHE A C 1
ATOM 2579 O O . PHE A 1 314 ? 20.567 -27.615 -9.747 1.00 45.81 314 PHE A O 1
#

Sequence (314 aa):
MIYQEFLPYDSLLQKMEENEIKLPFPLEYTIENIEKIKKKIPKSYDNIARILALSRPVVELVLFLMDYHEPERPPNSRGRPGIPTITIILIHLLSQTFISDSYRQTERILNAHPNWLKALNLKKAPNHTTMSKFRKRMGIEFFDAYFHQLTELLYGFGLIKEGDDVIIDSAPIEASQNFARSNSGMKINEERLKFFFYTVDFTPAVELITPPSNRGRKRTYSNEQILKFIAFEKLCGFLSRSQALNHLKKHPVVATIVGFSDGIPSASTVHNYLKRMPPIPWVMRVMLDPITEFFESQPNYDDHDPLSFFFRSF

Organism: NCBI:txid412755

Radius of gyration: 25.63 Å; chains: 1; bounding box: 54×63×74 Å

Secondary structure (DSSP, 8-state):
--------HHHHHHHHHTT---PPTTHHHHHHHHHHHHHH--TT--HHHHHHHHHHHHHHHHHHHTT--PPPPPTT--SSPPPPHHHHHHHHHHHHSTT-SSHHHHHHHHHH-HHHHHHTT-SSPPPHHHHHHHHHHHHHHHHHHHHHHHHHHHHHTTSS-TT------SS-TTTHHHHHHTTS-----HHHHHHHHHHS--HHHHHTS----SSSS--SS-HHHHHHHHHHHHHTT-S-HHHHHHHHHH-HHHHHHHT-SS-PPPHHHHHHHHTTSSPHHHHGGGGHHHHHHHHHT-TT--TT-TTHHHH---

InterPro domains:
  IPR008490 Transposase InsH, N-terminal [PF05598] (71-137)